Protein AF-A0AAE1L0I3-F1 (afdb_monomer)

Mean predicted aligned error: 16.96 Å

Nearest PDB structures (foldseek):
  2v9k-assembly1_A  TM=8.205E-01  e=3.268E-25  Homo sapiens
  2rfk-assembly1_A  TM=7.330E-01  e=1.902E-05  Pyrococcus furiosus
  2ey4-assembly1_A  TM=7.459E-01  e=2.672E-05  Pyrococcus furiosus
  8ouf-assembly1_G  TM=7.413E-01  e=3.546E-05  Homo sapiens
  7v9a-assembly1_C  TM=4.183E-01  e=3.546E-05  Homo sapiens

pLDDT: mean 70.89, std 19.67, range [23.41, 96.88]

Solvent-accessible surface area (backbone atoms only — not comparable to full-atom values): 18961 Å² total; per-residue (Å²): 99,47,68,36,85,52,52,75,47,27,56,46,83,51,66,58,97,84,43,70,79,52,99,60,13,53,46,50,55,59,43,46,76,62,43,61,22,72,73,75,82,85,74,87,86,82,94,48,67,71,56,55,54,15,54,50,55,40,72,55,29,46,50,77,46,79,46,77,50,52,43,62,85,66,58,34,62,34,29,30,39,76,84,25,46,40,62,52,72,47,67,36,75,44,77,37,82,81,69,46,76,64,56,55,46,48,65,49,50,76,47,37,76,43,28,47,66,35,51,74,40,55,63,44,70,29,40,34,38,53,51,77,97,47,43,95,79,43,76,88,48,75,45,77,39,44,34,50,39,37,44,49,45,77,73,51,78,89,44,60,49,74,50,72,45,62,45,91,87,60,64,63,83,37,34,34,66,10,65,88,81,33,25,43,71,19,48,26,73,70,51,72,50,90,65,80,85,87,74,91,89,94,70,50,46,70,66,89,78,56,49,63,63,35,34,68,69,23,41,37,30,33,43,28,39,33,36,22,90,86,34,65,56,70,71,37,37,49,60,42,49,72,42,55,63,42,73,26,40,34,38,53,51,80,97,44,44,95,79,42,79,87,45,75,43,78,37,44,36,49,40,39,42,55,46,81,74,55,62,38,34,29,40,37,39,37,35,25,42,39,85,64,60,64,78,40,35,35,61,10,64,89,80,35,22,44,70,23,49,27,73,72,45,71,43,64,52,46,71,81,42,46,33,38,46,43,61,65,42,93,44,60,30,53,60,56,132

Structure (mmCIF, N/CA/C/O backbone):
data_AF-A0AAE1L0I3-F1
#
_entry.id   AF-A0AAE1L0I3-F1
#
loop_
_atom_site.group_PDB
_atom_site.id
_atom_site.type_symbol
_atom_site.label_atom_id
_atom_site.label_alt_id
_atom_site.label_comp_id
_atom_site.label_asym_id
_atom_site.label_entity_id
_atom_site.label_seq_id
_atom_site.pdbx_PDB_ins_code
_atom_site.Cartn_x
_atom_site.Cartn_y
_atom_site.Cartn_z
_atom_site.occupancy
_atom_site.B_iso_or_equiv
_atom_site.auth_seq_id
_atom_site.auth_comp_id
_atom_site.auth_asym_id
_atom_site.auth_atom_id
_atom_site.pdbx_PDB_model_num
ATOM 1 N N . ARG A 1 1 ? 9.274 0.365 -5.895 1.00 54.31 1 ARG A N 1
ATOM 2 C CA . ARG A 1 1 ? 8.081 0.1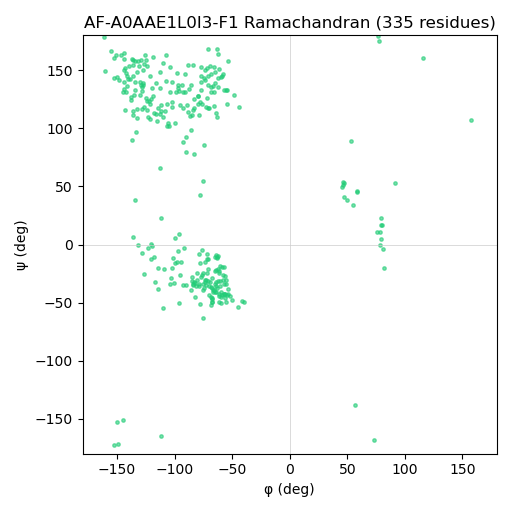17 -5.033 1.00 54.31 1 ARG A CA 1
ATOM 3 C C . ARG A 1 1 ? 6.853 -0.042 -5.930 1.00 54.31 1 ARG A C 1
ATOM 5 O O . ARG A 1 1 ? 6.949 0.349 -7.084 1.00 54.31 1 ARG A O 1
ATOM 12 N N . TYR A 1 2 ? 5.741 -0.603 -5.447 1.00 52.59 2 TYR A N 1
ATOM 13 C CA . TYR A 1 2 ? 4.460 -0.617 -6.163 1.00 52.59 2 TYR A CA 1
ATOM 14 C C . TYR A 1 2 ? 3.363 0.067 -5.339 1.00 52.59 2 TYR A C 1
ATOM 16 O O . TYR A 1 2 ? 3.319 -0.069 -4.116 1.00 52.59 2 TYR A O 1
ATOM 24 N N . ASN A 1 3 ? 2.448 0.755 -6.017 1.00 55.47 3 ASN A N 1
ATOM 25 C CA . ASN A 1 3 ? 1.169 1.179 -5.455 1.00 55.47 3 ASN A CA 1
ATOM 26 C C . ASN A 1 3 ? 0.056 0.275 -5.988 1.00 55.47 3 ASN A C 1
ATOM 28 O O . ASN A 1 3 ? 0.152 -0.280 -7.082 1.00 55.47 3 ASN A O 1
ATOM 32 N N . LYS A 1 4 ? -1.018 0.138 -5.213 1.00 64.75 4 LYS A N 1
ATOM 33 C CA . LYS A 1 4 ? -2.193 -0.650 -5.580 1.00 64.75 4 LYS A CA 1
ATOM 34 C C . LYS A 1 4 ? -3.444 0.174 -5.304 1.00 64.75 4 LYS A C 1
ATOM 36 O O . LYS A 1 4 ? -3.805 0.374 -4.148 1.00 64.75 4 LYS A O 1
ATOM 41 N N . TYR A 1 5 ? -4.105 0.625 -6.367 1.00 61.59 5 TYR A N 1
ATOM 42 C CA . TYR A 1 5 ? -5.313 1.455 -6.281 1.00 61.59 5 TYR A CA 1
ATOM 43 C C . TYR A 1 5 ? -6.621 0.653 -6.375 1.00 61.59 5 TYR A C 1
ATOM 45 O O . TYR A 1 5 ? -7.635 1.084 -5.828 1.00 61.59 5 TYR A O 1
ATOM 53 N N . SER A 1 6 ? -6.598 -0.515 -7.027 1.00 64.06 6 SER A N 1
ATOM 54 C CA . SER A 1 6 ? -7.748 -1.426 -7.121 1.00 64.06 6 SER A CA 1
ATOM 55 C C . SER A 1 6 ? -7.991 -2.174 -5.803 1.00 64.06 6 SER A C 1
ATOM 57 O O . SER A 1 6 ? -7.035 -2.585 -5.144 1.00 64.06 6 SER A O 1
ATOM 59 N N . ARG A 1 7 ? -9.268 -2.393 -5.455 1.00 75.00 7 ARG A N 1
ATOM 60 C CA . ARG A 1 7 ? -9.723 -3.275 -4.357 1.00 75.00 7 ARG A CA 1
ATOM 61 C C . ARG A 1 7 ? -10.117 -4.686 -4.832 1.00 75.00 7 ARG A C 1
ATOM 63 O O . ARG A 1 7 ? -10.670 -5.469 -4.073 1.00 75.00 7 ARG A O 1
ATOM 70 N N . GLU A 1 8 ? -9.834 -5.015 -6.087 1.00 74.19 8 GLU A N 1
ATOM 71 C CA . GLU A 1 8 ? -10.165 -6.313 -6.701 1.00 74.19 8 GLU A CA 1
ATOM 72 C C . GLU A 1 8 ? -8.901 -7.077 -7.134 1.00 74.19 8 GLU A C 1
ATOM 74 O O . GLU A 1 8 ? -8.946 -8.268 -7.433 1.00 74.19 8 GLU A O 1
ATOM 79 N N . LEU A 1 9 ? -7.7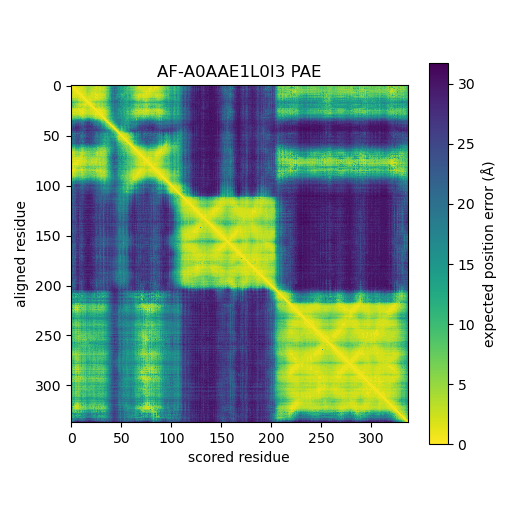43 -6.406 -7.118 1.00 64.75 9 LEU A N 1
ATOM 80 C CA . LEU A 1 9 ? -6.466 -6.937 -7.583 1.00 64.75 9 LEU A CA 1
ATOM 81 C C . LEU A 1 9 ? -5.708 -7.678 -6.457 1.00 64.75 9 LEU A C 1
ATOM 83 O O . LEU A 1 9 ? -5.263 -7.042 -5.495 1.00 64.75 9 LEU A O 1
ATOM 87 N N . PRO A 1 10 ? -5.491 -9.002 -6.540 1.00 69.25 10 PRO A N 1
ATOM 88 C CA . PRO A 1 10 ? -4.673 -9.725 -5.573 1.00 69.25 10 PRO A CA 1
ATOM 89 C C . PRO A 1 10 ? -3.185 -9.392 -5.759 1.00 69.25 10 PRO A C 1
ATOM 91 O O . PRO A 1 10 ? -2.733 -9.086 -6.859 1.00 69.25 10 PRO A O 1
ATOM 94 N N . GLN A 1 11 ? -2.390 -9.474 -4.688 1.00 66.31 11 GLN A N 1
ATOM 95 C CA . GLN A 1 11 ? -0.946 -9.207 -4.769 1.00 66.31 11 GLN A CA 1
ATOM 96 C C . GLN A 1 11 ? -0.198 -10.253 -5.620 1.00 66.31 11 GLN A C 1
ATOM 98 O O . GLN A 1 11 ? 0.697 -9.918 -6.384 1.00 66.31 11 GLN A O 1
ATOM 103 N N . THR A 1 12 ? -0.575 -11.523 -5.497 1.00 71.56 12 THR A N 1
ATOM 104 C CA . THR A 1 12 ? 0.006 -12.672 -6.216 1.00 71.56 12 THR A CA 1
ATOM 105 C C . THR A 1 12 ? -1.120 -13.433 -6.921 1.00 71.56 12 THR A C 1
ATOM 107 O O . THR A 1 12 ? -2.273 -13.245 -6.513 1.00 71.56 12 THR A O 1
ATOM 110 N N . PRO A 1 13 ? -0.838 -14.310 -7.905 1.00 75.19 13 PRO A N 1
ATOM 111 C CA . PRO A 1 13 ? -1.862 -15.117 -8.564 1.00 75.19 13 PRO A CA 1
ATOM 112 C C . PRO A 1 13 ? -2.781 -15.794 -7.543 1.00 75.19 13 PRO A C 1
ATOM 114 O O . PRO A 1 13 ? -2.306 -16.407 -6.579 1.00 75.19 13 PRO A O 1
ATOM 117 N N . TRP A 1 14 ? -4.096 -15.642 -7.713 1.00 70.19 14 TRP A N 1
ATOM 118 C CA . TRP A 1 14 ? -5.075 -16.158 -6.760 1.00 70.19 14 TRP A CA 1
ATOM 119 C C . TRP A 1 14 ? -5.845 -17.334 -7.349 1.00 70.19 14 TRP A C 1
ATOM 121 O O . TRP A 1 14 ? -6.691 -17.173 -8.228 1.00 70.19 14 TRP A O 1
ATOM 131 N N . PHE A 1 15 ? -5.558 -18.510 -6.797 1.00 73.12 15 PHE A N 1
ATOM 132 C CA . PHE A 1 15 ? -6.265 -19.753 -7.063 1.00 73.12 15 PHE A CA 1
ATOM 133 C C . PHE A 1 15 ? -7.021 -20.228 -5.815 1.00 73.12 15 PHE A C 1
ATOM 135 O O . PHE A 1 15 ? -6.572 -20.007 -4.683 1.00 73.12 15 PHE A O 1
ATOM 142 N N . VAL A 1 16 ? -8.152 -20.895 -6.032 1.00 73.69 16 VAL A N 1
ATOM 143 C CA . VAL A 1 16 ? -8.895 -21.688 -5.041 1.00 73.69 16 VAL A CA 1
ATOM 144 C C . VAL A 1 16 ? -9.323 -22.963 -5.760 1.00 73.69 16 VAL A C 1
ATOM 146 O O . VAL A 1 16 ? -9.925 -22.867 -6.823 1.00 73.69 16 VAL A O 1
ATOM 149 N N . GLU A 1 17 ? -8.960 -24.129 -5.220 1.00 77.12 17 GLU A N 1
ATOM 150 C CA . GLU A 1 17 ? -9.266 -25.449 -5.815 1.00 77.12 17 GLU A CA 1
ATOM 151 C C . GLU A 1 17 ? -8.779 -25.600 -7.274 1.00 77.12 17 GLU A C 1
ATOM 153 O O . GLU A 1 17 ? -9.396 -26.254 -8.104 1.00 77.12 17 GLU A O 1
ATOM 158 N N . GLY A 1 18 ? -7.646 -24.967 -7.603 1.00 73.50 18 GLY A N 1
ATOM 159 C CA . GLY A 1 18 ? -7.078 -24.942 -8.957 1.00 73.50 18 GLY A CA 1
ATOM 160 C C . GLY A 1 18 ? -7.706 -23.900 -9.889 1.00 73.50 18 GLY A C 1
ATOM 161 O O . GLY A 1 18 ? -7.056 -23.462 -10.836 1.00 73.50 18 GLY A O 1
ATOM 162 N N . GLU A 1 19 ? -8.909 -23.408 -9.590 1.00 69.38 19 GLU A N 1
ATOM 163 C CA . GLU A 1 19 ? -9.543 -22.337 -10.357 1.00 69.38 19 GLU A CA 1
ATOM 164 C C . GLU A 1 19 ? -8.960 -20.962 -10.022 1.00 69.38 19 GLU A C 1
ATOM 166 O O . GLU A 1 19 ? -8.842 -20.566 -8.857 1.00 69.38 19 GLU A O 1
ATOM 171 N N . ARG A 1 20 ? -8.650 -20.187 -11.064 1.00 68.56 20 ARG A N 1
ATOM 172 C CA . ARG A 1 20 ? -8.158 -18.812 -10.948 1.00 68.56 20 ARG A CA 1
ATOM 173 C C . ARG A 1 20 ? -9.327 -17.870 -10.651 1.00 68.56 20 ARG A C 1
ATOM 175 O O . ARG A 1 20 ? -10.284 -17.819 -11.415 1.00 68.56 20 ARG A O 1
ATOM 182 N N . LYS A 1 21 ? -9.258 -17.119 -9.548 1.00 76.50 21 LYS A N 1
ATOM 183 C CA . LYS A 1 21 ? -10.383 -16.292 -9.059 1.00 76.50 21 LYS A CA 1
ATOM 184 C C . LYS A 1 21 ? -10.320 -14.816 -9.467 1.00 76.50 21 LYS A C 1
ATOM 186 O O . LYS A 1 21 ? -11.268 -14.086 -9.207 1.00 76.50 21 LYS A O 1
ATOM 191 N N . GLN A 1 22 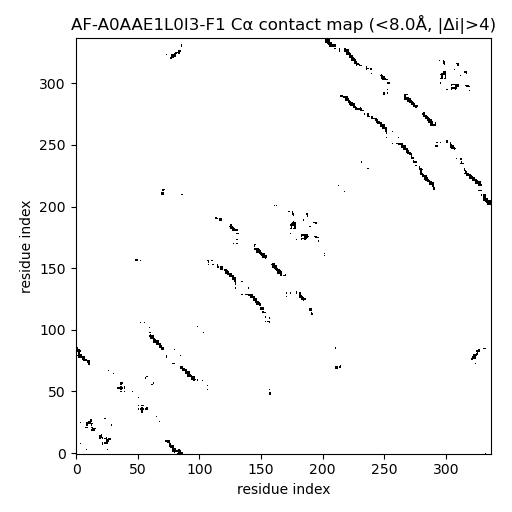? -9.234 -14.381 -10.108 1.00 73.06 22 GLN A N 1
ATOM 192 C CA . GLN A 1 22 ? -9.076 -13.035 -10.672 1.00 73.06 22 GLN A CA 1
ATOM 193 C C . GLN A 1 22 ? -8.296 -13.081 -11.992 1.00 73.06 22 GLN A C 1
ATOM 195 O O . GLN A 1 22 ? -7.475 -13.973 -12.208 1.00 73.06 22 GLN A O 1
ATOM 200 N N . SER A 1 23 ? -8.546 -12.123 -12.888 1.00 73.31 23 SER A N 1
ATOM 201 C CA . SER A 1 23 ? -7.958 -12.099 -14.241 1.00 73.31 23 SER A CA 1
ATOM 202 C C . SER A 1 23 ? -6.457 -11.778 -14.266 1.00 73.31 23 SER A C 1
ATOM 204 O O . SER A 1 23 ? -5.773 -12.109 -15.239 1.00 73.31 23 SER A O 1
ATOM 206 N N . THR A 1 24 ? -5.933 -11.159 -13.207 1.00 68.69 24 THR A N 1
ATOM 207 C CA . THR A 1 24 ? -4.518 -10.806 -13.031 1.00 68.69 24 THR A CA 1
ATOM 208 C C . THR A 1 24 ? -4.201 -10.532 -11.553 1.00 68.69 24 THR A C 1
ATOM 210 O O . THR A 1 24 ? -5.084 -10.589 -10.695 1.00 68.69 24 THR A O 1
ATOM 213 N N . SER A 1 25 ? -2.941 -10.232 -11.245 1.00 64.19 25 SER A N 1
ATOM 214 C CA . SER A 1 25 ? -2.425 -9.891 -9.915 1.00 64.19 25 SER A CA 1
ATOM 215 C C . SER A 1 25 ? -1.325 -8.831 -10.017 1.00 64.19 25 SER A C 1
ATOM 217 O O . SER A 1 25 ? -0.788 -8.603 -11.099 1.00 64.19 25 SER A O 1
ATOM 219 N N . VAL A 1 26 ? -0.951 -8.184 -8.907 1.00 56.00 26 VAL A N 1
ATOM 220 C CA . VAL A 1 26 ? 0.178 -7.228 -8.886 1.00 56.00 26 VAL A CA 1
ATOM 221 C C . VAL A 1 26 ? 1.458 -7.902 -9.391 1.00 56.00 26 VAL A C 1
ATOM 223 O O . VAL A 1 26 ? 2.127 -7.355 -10.265 1.00 56.00 26 VAL A O 1
ATOM 226 N N . GLN A 1 27 ? 1.754 -9.114 -8.910 1.00 66.31 27 GLN A N 1
ATOM 227 C CA . GLN A 1 27 ? 2.849 -9.941 -9.412 1.00 66.31 27 GLN A CA 1
ATOM 228 C C . GLN A 1 27 ? 2.733 -10.168 -10.920 1.00 66.31 27 GLN A C 1
ATOM 230 O O . GLN A 1 27 ? 3.709 -9.946 -11.614 1.00 66.31 27 GLN A O 1
ATOM 235 N N . GLU A 1 28 ? 1.580 -10.584 -11.451 1.00 57.75 28 GLU A N 1
ATOM 236 C CA . GLU A 1 28 ? 1.445 -10.864 -12.890 1.00 57.75 28 GLU A CA 1
ATOM 237 C C . GLU A 1 28 ? 1.517 -9.609 -13.758 1.00 57.75 28 GLU A C 1
ATOM 239 O O . GLU A 1 28 ? 2.050 -9.691 -14.856 1.00 57.75 28 GLU A O 1
ATOM 244 N N . LEU A 1 29 ? 1.051 -8.449 -13.289 1.00 60.78 29 LEU A N 1
ATOM 245 C CA . LEU A 1 29 ? 1.212 -7.182 -14.010 1.00 60.78 29 LEU A CA 1
ATOM 246 C C . LEU A 1 29 ? 2.689 -6.763 -14.062 1.00 60.78 29 LEU A C 1
ATOM 248 O O . LEU A 1 29 ? 3.201 -6.460 -15.139 1.00 60.78 29 LEU A O 1
ATOM 252 N N . LEU A 1 30 ? 3.396 -6.824 -12.929 1.00 54.91 30 LEU A N 1
ATOM 253 C CA . LEU A 1 30 ? 4.836 -6.547 -12.857 1.00 54.91 30 LEU A CA 1
ATOM 254 C C . LEU A 1 30 ? 5.654 -7.580 -13.650 1.00 54.91 30 LEU A C 1
ATOM 256 O O . LEU A 1 30 ? 6.576 -7.223 -14.377 1.00 54.91 30 LEU A O 1
ATOM 260 N N . SER A 1 31 ? 5.292 -8.859 -13.567 1.00 53.06 31 SER A N 1
ATOM 261 C CA . SER A 1 31 ? 5.921 -9.931 -14.333 1.00 53.06 31 SER A CA 1
ATOM 262 C C . SER A 1 31 ? 5.574 -9.861 -15.816 1.00 53.06 31 SER A C 1
ATOM 264 O O . SER A 1 31 ? 6.423 -10.221 -16.607 1.00 53.06 31 SER A O 1
ATOM 266 N N . ALA A 1 32 ? 4.402 -9.385 -16.246 1.00 54.38 32 ALA A N 1
ATOM 267 C CA . ALA A 1 32 ? 4.061 -9.251 -17.669 1.00 54.38 32 ALA A CA 1
ATOM 268 C C . ALA A 1 32 ? 4.865 -8.138 -18.356 1.00 54.38 32 ALA A C 1
ATOM 270 O O . ALA A 1 32 ? 5.289 -8.316 -19.500 1.00 54.38 32 ALA A O 1
ATOM 271 N N . ILE A 1 33 ? 5.150 -7.044 -17.638 1.00 51.09 33 ILE A N 1
ATOM 272 C CA . ILE A 1 33 ? 6.119 -6.015 -18.059 1.00 51.09 33 ILE A CA 1
ATOM 273 C C . ILE A 1 33 ? 7.511 -6.640 -18.283 1.00 51.09 33 ILE A C 1
ATOM 275 O O . ILE A 1 33 ? 8.239 -6.207 -19.169 1.00 51.09 33 ILE A O 1
ATOM 279 N N . LEU A 1 34 ? 7.852 -7.701 -17.539 1.00 47.50 34 LEU A N 1
ATOM 280 C CA . LEU A 1 34 ? 9.147 -8.392 -17.596 1.00 47.50 34 LEU A CA 1
ATOM 281 C C . LEU A 1 34 ? 9.161 -9.715 -18.393 1.00 47.50 34 LEU A C 1
ATOM 283 O O . LEU A 1 34 ? 10.247 -10.213 -18.670 1.00 47.50 34 LEU A O 1
ATOM 287 N N . ASN A 1 35 ? 8.004 -10.273 -18.773 1.00 40.91 35 ASN A N 1
ATOM 288 C CA . ASN A 1 35 ? 7.849 -11.585 -19.429 1.00 40.91 35 ASN A CA 1
ATOM 289 C C . ASN A 1 35 ? 7.324 -11.496 -20.865 1.00 40.91 35 ASN A C 1
ATOM 291 O O . ASN A 1 35 ? 7.551 -12.432 -21.633 1.00 40.91 35 ASN A O 1
ATOM 295 N N . ASN A 1 36 ? 6.680 -10.395 -21.274 1.00 42.78 36 ASN A N 1
ATOM 296 C CA . ASN A 1 36 ? 6.475 -10.131 -22.708 1.00 42.78 36 ASN A CA 1
ATOM 297 C C . ASN A 1 36 ? 7.829 -9.985 -23.438 1.00 42.78 36 ASN A C 1
ATOM 299 O O . ASN A 1 36 ? 7.953 -10.383 -24.593 1.00 42.78 36 ASN A O 1
ATOM 303 N N . THR A 1 37 ? 8.864 -9.609 -22.684 1.00 38.25 37 THR A N 1
ATOM 304 C CA . THR A 1 37 ? 10.294 -9.840 -22.920 1.00 38.25 37 THR A CA 1
ATOM 305 C C . THR A 1 37 ? 10.633 -11.223 -23.480 1.00 38.25 37 THR A C 1
ATOM 307 O O . THR A 1 37 ? 11.354 -11.321 -24.466 1.00 38.25 37 THR A O 1
ATOM 310 N N . ILE A 1 38 ? 10.122 -12.302 -22.876 1.00 37.41 38 ILE A N 1
ATOM 311 C CA . ILE A 1 38 ? 10.656 -13.664 -23.043 1.00 37.41 38 ILE A CA 1
ATOM 312 C C . ILE A 1 38 ? 10.103 -14.380 -24.290 1.00 37.41 38 ILE A C 1
ATOM 314 O O . ILE A 1 38 ? 10.797 -15.218 -24.863 1.00 37.41 38 ILE A O 1
ATOM 318 N N . LYS A 1 39 ? 8.885 -14.054 -24.752 1.00 35.88 39 LYS A N 1
ATOM 319 C CA . LYS A 1 39 ? 8.195 -14.796 -25.838 1.00 35.88 39 LYS A CA 1
ATOM 320 C C . LYS A 1 39 ? 8.262 -14.163 -27.237 1.00 35.88 39 LYS A C 1
ATOM 322 O O . LYS A 1 39 ? 7.651 -14.685 -28.170 1.00 35.88 39 LYS A O 1
ATOM 327 N N . ALA A 1 40 ? 9.008 -13.077 -27.422 1.00 39.19 40 ALA A N 1
ATOM 328 C CA . ALA A 1 40 ? 9.154 -12.418 -28.720 1.00 39.19 40 ALA A CA 1
ATOM 329 C C . ALA A 1 40 ? 10.235 -13.082 -29.606 1.00 39.19 40 ALA A C 1
ATOM 331 O O . ALA A 1 40 ? 11.337 -12.555 -29.740 1.00 39.19 40 ALA A O 1
ATOM 332 N N . GLN A 1 41 ? 9.923 -14.227 -30.232 1.00 38.50 41 GLN A N 1
ATOM 333 C CA . GLN A 1 41 ? 10.753 -14.799 -31.316 1.00 38.50 41 GLN A CA 1
ATOM 334 C C . GLN A 1 41 ? 10.046 -14.979 -32.673 1.00 38.50 41 GLN A C 1
ATOM 336 O O . GLN A 1 41 ? 10.736 -15.169 -33.668 1.00 38.50 41 GLN A O 1
ATOM 341 N N . GLU A 1 42 ? 8.713 -14.861 -32.764 1.00 38.75 42 GLU A N 1
ATOM 342 C CA . GLU A 1 42 ? 7.970 -15.199 -34.000 1.00 38.75 42 GLU A CA 1
ATOM 343 C C . GLU A 1 42 ? 6.909 -14.168 -34.435 1.00 38.75 42 GLU A C 1
ATOM 345 O O . GLU A 1 42 ? 5.842 -14.525 -34.936 1.00 38.75 42 GLU A O 1
ATOM 350 N N . ARG A 1 43 ? 7.172 -12.861 -34.285 1.00 35.81 43 ARG A N 1
ATOM 351 C CA . ARG A 1 43 ? 6.336 -11.823 -34.923 1.00 35.81 43 ARG A CA 1
ATOM 352 C C . ARG A 1 43 ? 7.176 -10.825 -35.711 1.00 35.81 43 ARG A C 1
ATOM 354 O O . ARG A 1 43 ? 8.007 -10.111 -35.161 1.00 35.81 43 ARG A O 1
ATOM 361 N N . LYS A 1 44 ? 6.952 -10.798 -37.030 1.00 37.66 44 LYS A N 1
ATOM 362 C CA . LYS A 1 44 ? 7.516 -9.791 -37.935 1.00 37.66 44 LYS A CA 1
ATOM 363 C C . LYS A 1 44 ? 6.816 -8.450 -37.710 1.00 37.66 44 LYS A C 1
ATOM 365 O O . LYS A 1 44 ? 5.608 -8.373 -37.879 1.00 37.66 44 LYS A O 1
ATOM 370 N N . GLN A 1 45 ? 7.627 -7.426 -37.449 1.00 43.00 45 GLN A N 1
ATOM 371 C CA . GLN A 1 45 ? 7.317 -5.999 -37.585 1.00 43.00 45 GLN A CA 1
ATOM 372 C C . GLN A 1 45 ? 6.053 -5.491 -36.868 1.00 43.00 45 GLN A C 1
ATOM 374 O O . GLN A 1 45 ? 5.004 -5.287 -37.473 1.00 43.00 45 GLN A O 1
ATOM 379 N N . SER A 1 46 ? 6.241 -5.095 -35.612 1.00 31.38 46 SER A N 1
ATOM 380 C CA . SER A 1 46 ? 5.597 -3.908 -35.042 1.00 31.38 46 SER A CA 1
ATOM 381 C C . SER A 1 46 ? 6.650 -3.041 -34.344 1.00 31.38 46 SER A C 1
ATOM 383 O O . SER A 1 46 ? 7.731 -3.511 -33.986 1.00 31.38 46 SER A O 1
ATOM 385 N N . THR A 1 47 ? 6.388 -1.736 -34.265 1.00 36.72 47 THR A N 1
ATOM 386 C CA . THR A 1 47 ? 7.335 -0.721 -33.777 1.00 36.72 47 THR A CA 1
ATOM 387 C C . THR A 1 47 ? 6.835 -0.125 -32.467 1.00 36.72 47 THR A C 1
ATOM 389 O O . THR A 1 47 ? 6.457 1.046 -32.410 1.00 36.72 47 THR A O 1
ATOM 392 N N . SER A 1 48 ? 6.791 -0.946 -31.418 1.00 33.28 48 SER A N 1
ATOM 393 C CA . SER A 1 48 ? 6.474 -0.499 -30.062 1.00 33.28 48 SER A CA 1
ATOM 394 C C . SER A 1 48 ? 7.734 -0.386 -29.204 1.00 33.28 48 SER A C 1
ATOM 396 O O . SER A 1 48 ? 8.602 -1.261 -29.225 1.00 33.28 48 SER A O 1
ATOM 398 N N . VAL A 1 49 ? 7.802 0.659 -28.375 1.00 30.72 49 VAL A N 1
ATOM 399 C CA . VAL A 1 49 ? 8.850 0.831 -27.352 1.00 30.72 49 VAL A CA 1
ATOM 400 C C . VAL A 1 49 ? 8.902 -0.391 -26.416 1.00 30.72 49 VAL A C 1
ATOM 402 O O . VAL A 1 49 ? 9.983 -0.854 -26.054 1.00 30.72 49 VAL A O 1
ATOM 405 N N . GLN A 1 50 ? 7.741 -1.005 -26.155 1.00 33.94 50 GLN A N 1
ATOM 406 C CA . GLN A 1 50 ? 7.572 -2.255 -25.404 1.00 33.94 50 GLN A CA 1
ATOM 407 C C . GLN A 1 50 ? 8.292 -3.464 -26.021 1.00 33.94 50 GLN A C 1
ATOM 409 O O . GLN A 1 50 ? 8.738 -4.358 -25.298 1.00 33.94 50 GLN A O 1
ATOM 414 N N . GLU A 1 51 ? 8.433 -3.509 -27.346 1.00 34.66 51 GLU A N 1
ATOM 415 C CA . GLU A 1 51 ? 9.066 -4.624 -28.062 1.00 34.66 51 GLU A CA 1
ATOM 416 C C . GLU A 1 51 ? 10.596 -4.462 -28.122 1.00 34.66 51 GLU A C 1
ATOM 418 O O . GLU A 1 51 ? 11.324 -5.449 -28.018 1.00 34.66 51 GLU A O 1
ATOM 423 N N . LEU A 1 52 ? 11.097 -3.223 -28.169 1.00 34.97 52 LEU A N 1
ATOM 424 C CA . LEU A 1 52 ? 12.530 -2.904 -28.058 1.00 34.97 52 LEU A CA 1
ATOM 425 C C . LEU A 1 52 ? 13.073 -3.183 -26.645 1.00 34.97 52 LEU A C 1
ATOM 427 O O . LEU A 1 52 ? 14.090 -3.857 -26.492 1.00 34.97 52 LEU A O 1
ATOM 431 N N . LEU A 1 53 ? 12.333 -2.763 -25.616 1.00 34.97 53 LEU A N 1
ATOM 432 C CA . LEU A 1 53 ? 12.488 -3.189 -24.216 1.00 34.97 53 LEU A CA 1
ATOM 433 C C . LEU A 1 53 ? 12.670 -4.696 -24.069 1.00 34.97 53 LEU A C 1
ATOM 435 O O . LEU A 1 53 ? 13.625 -5.188 -23.460 1.00 34.97 53 LEU A O 1
ATOM 439 N N . SER A 1 54 ? 11.706 -5.405 -24.656 1.00 36.81 54 SER A N 1
ATOM 440 C CA . SER A 1 54 ? 11.604 -6.850 -24.618 1.00 36.81 54 SER A CA 1
ATOM 441 C C . SER A 1 54 ? 12.830 -7.482 -25.275 1.00 36.81 54 SER A C 1
ATOM 443 O O . SER A 1 54 ? 13.428 -8.394 -24.712 1.00 36.81 54 SER A O 1
ATOM 445 N N . ALA A 1 55 ? 13.288 -6.941 -26.406 1.00 37.72 55 ALA A N 1
ATOM 446 C CA . ALA A 1 55 ? 14.486 -7.417 -27.088 1.00 37.72 55 ALA A CA 1
ATOM 447 C C . ALA A 1 55 ? 15.784 -7.237 -26.272 1.00 37.72 55 ALA A C 1
ATOM 449 O O . ALA A 1 55 ? 16.658 -8.106 -26.340 1.00 37.72 55 ALA A O 1
ATOM 450 N N . ILE A 1 56 ? 15.937 -6.156 -25.493 1.00 39.78 56 ILE A N 1
ATOM 451 C CA . ILE A 1 56 ? 17.187 -5.888 -24.755 1.00 39.78 56 ILE A CA 1
ATOM 452 C C . ILE A 1 56 ? 17.283 -6.754 -23.492 1.00 39.78 56 ILE A C 1
ATOM 454 O O . ILE A 1 56 ? 18.280 -7.460 -23.314 1.00 39.78 56 ILE A O 1
ATOM 458 N N . LEU A 1 57 ? 16.256 -6.784 -22.634 1.00 43.94 57 LEU A N 1
ATOM 459 C CA . LEU A 1 57 ? 16.289 -7.613 -21.416 1.00 43.94 57 LEU A CA 1
ATOM 460 C C . LEU A 1 57 ? 16.389 -9.115 -21.743 1.00 43.94 57 LEU A C 1
ATOM 462 O O . LEU A 1 57 ? 17.144 -9.840 -21.086 1.00 43.94 57 LEU A O 1
ATOM 466 N N . ASN A 1 58 ? 15.714 -9.574 -22.806 1.00 45.38 58 ASN A N 1
ATOM 467 C CA . ASN A 1 58 ? 15.771 -10.977 -23.224 1.00 45.38 58 ASN A CA 1
ATOM 468 C C . ASN A 1 58 ? 17.156 -11.361 -23.771 1.00 45.38 58 ASN A C 1
ATOM 470 O O . ASN A 1 58 ? 17.650 -12.451 -23.491 1.00 45.38 58 ASN A O 1
ATOM 474 N N . ASN A 1 59 ? 17.838 -10.460 -24.490 1.00 44.47 59 ASN A N 1
ATOM 475 C CA . ASN A 1 59 ? 19.203 -10.716 -24.954 1.00 44.47 59 ASN A CA 1
ATOM 476 C C . ASN A 1 59 ? 20.254 -10.654 -23.835 1.00 44.47 59 ASN A C 1
ATOM 478 O O . ASN A 1 59 ? 21.246 -11.386 -23.922 1.00 44.47 59 ASN A O 1
ATOM 482 N N . THR A 1 60 ? 20.044 -9.834 -22.799 1.00 49.53 60 THR A N 1
ATOM 483 C CA . THR A 1 60 ? 21.115 -9.449 -21.857 1.00 49.53 60 THR A CA 1
ATOM 484 C C . THR A 1 60 ? 21.090 -10.181 -20.511 1.00 49.53 60 THR A C 1
ATOM 486 O O . THR A 1 60 ? 22.133 -10.245 -19.878 1.00 49.53 60 THR A O 1
ATOM 489 N N . VAL A 1 61 ? 19.969 -10.782 -20.080 1.00 54.19 61 VAL A N 1
ATOM 490 C CA . VAL A 1 61 ? 19.923 -11.601 -18.837 1.00 54.19 61 VAL A CA 1
ATOM 491 C C . VAL A 1 61 ? 19.646 -13.084 -19.117 1.00 54.19 61 VAL A C 1
ATOM 493 O O . VAL A 1 61 ? 20.246 -13.959 -18.489 1.00 54.19 61 VAL A O 1
ATOM 496 N N . LYS A 1 62 ? 18.771 -13.389 -20.092 1.00 57.41 62 LYS A N 1
ATOM 497 C CA . LYS A 1 62 ? 18.372 -14.761 -20.477 1.00 57.41 62 LYS A CA 1
ATOM 498 C C . LYS A 1 62 ? 18.042 -15.653 -19.260 1.00 57.41 62 LYS A C 1
ATOM 500 O O . LYS A 1 62 ? 18.636 -16.719 -19.091 1.00 57.41 62 LYS A O 1
ATOM 505 N N . ALA A 1 63 ? 17.145 -15.186 -18.393 1.00 56.00 63 ALA A N 1
ATOM 506 C CA . ALA A 1 63 ? 16.652 -15.950 -17.246 1.00 56.00 63 ALA A CA 1
ATOM 507 C C . ALA A 1 63 ? 15.623 -17.010 -17.663 1.00 56.00 63 ALA A C 1
ATOM 509 O O . ALA A 1 63 ? 14.922 -16.853 -18.660 1.00 56.00 63 ALA A O 1
ATOM 510 N N . GLN A 1 64 ? 15.538 -18.085 -16.882 1.00 55.47 64 GLN A N 1
ATOM 511 C CA . GLN A 1 64 ? 14.592 -19.180 -17.088 1.00 55.47 64 GLN A CA 1
ATOM 512 C C . GLN A 1 64 ? 13.215 -18.890 -16.473 1.00 55.47 64 GLN A C 1
ATOM 514 O O . GLN A 1 64 ? 12.207 -19.337 -17.015 1.00 55.47 64 GLN A O 1
ATOM 519 N N . ASP A 1 65 ? 13.175 -18.175 -15.346 1.00 52.91 65 ASP A N 1
ATOM 520 C CA . ASP A 1 65 ? 11.949 -17.843 -14.610 1.00 52.91 65 ASP A CA 1
ATOM 521 C C . ASP A 1 65 ? 12.142 -16.558 -13.772 1.00 52.91 65 ASP A C 1
ATOM 523 O O . ASP A 1 65 ? 13.274 -16.101 -13.576 1.00 52.91 65 ASP A O 1
ATOM 527 N N . LEU A 1 66 ? 11.048 -15.975 -13.271 1.00 56.84 66 LEU A N 1
ATOM 528 C CA . LEU A 1 66 ? 11.028 -14.773 -12.431 1.00 56.84 66 LEU A CA 1
ATOM 529 C C . LEU A 1 66 ? 10.297 -15.030 -11.110 1.00 56.84 66 LEU A C 1
ATOM 531 O O . LEU A 1 66 ? 9.113 -15.367 -11.085 1.00 56.84 66 LEU A O 1
ATOM 535 N N . LYS A 1 67 ? 10.962 -14.744 -9.991 1.00 56.75 67 LYS A N 1
ATOM 536 C CA . LYS A 1 67 ? 10.400 -14.907 -8.648 1.00 56.75 67 LYS A CA 1
ATOM 537 C C . LYS A 1 67 ? 10.206 -13.558 -7.961 1.00 56.75 67 LYS A C 1
ATOM 539 O O . LYS A 1 67 ? 11.155 -12.865 -7.609 1.00 56.75 67 LYS A O 1
ATOM 544 N N . PHE A 1 68 ? 8.947 -13.186 -7.754 1.00 61.75 68 PHE A N 1
ATOM 545 C CA . PHE A 1 68 ? 8.561 -11.966 -7.045 1.00 61.75 68 PHE A CA 1
ATOM 546 C C . PHE A 1 68 ? 8.706 -12.121 -5.522 1.00 61.75 68 PHE A C 1
ATOM 548 O O . PHE A 1 68 ? 8.433 -13.183 -4.959 1.00 61.75 68 PHE A O 1
ATOM 555 N N . SER A 1 69 ? 9.099 -11.055 -4.826 1.00 60.28 69 SER A N 1
ATOM 556 C CA . SER A 1 69 ? 9.035 -10.955 -3.359 1.00 60.28 69 SER A CA 1
ATOM 557 C C . SER A 1 69 ? 8.828 -9.503 -2.924 1.00 60.28 69 SER A C 1
ATOM 559 O O . SER A 1 69 ? 9.369 -8.587 -3.534 1.00 60.28 69 SER A O 1
ATOM 561 N N . SER A 1 70 ? 8.069 -9.269 -1.855 1.00 65.56 70 SER A N 1
ATOM 562 C CA . SER A 1 70 ? 7.722 -7.928 -1.357 1.00 65.56 70 SER A CA 1
ATOM 563 C C . SER A 1 70 ? 7.820 -7.840 0.159 1.00 65.56 70 SER A C 1
ATOM 565 O O . SER A 1 70 ? 7.740 -8.867 0.818 1.00 65.56 70 SER A O 1
ATOM 567 N N . SER A 1 71 ? 7.942 -6.625 0.711 1.00 69.50 71 SER A N 1
ATOM 568 C CA . SER A 1 71 ? 7.945 -6.411 2.169 1.00 69.50 71 SER A CA 1
ATOM 569 C C . SER A 1 71 ? 6.527 -6.570 2.708 1.00 69.50 71 SER A C 1
ATOM 571 O O . SER A 1 71 ? 5.756 -5.607 2.802 1.00 69.50 71 SER A O 1
ATOM 573 N N . GLY A 1 72 ? 6.143 -7.805 3.000 1.00 72.31 72 GLY A N 1
ATOM 574 C CA . GLY A 1 72 ? 4.799 -8.184 3.405 1.00 72.31 72 GLY A CA 1
ATOM 575 C C . GLY A 1 72 ? 3.772 -8.170 2.276 1.00 72.31 72 GLY A C 1
ATOM 576 O O . GLY A 1 72 ? 4.083 -8.091 1.083 1.00 72.31 72 GLY A O 1
ATOM 577 N N . ARG A 1 73 ? 2.507 -8.265 2.692 1.00 75.25 73 ARG A N 1
ATOM 578 C CA . ARG A 1 73 ? 1.337 -8.471 1.836 1.00 75.25 73 ARG A CA 1
ATOM 579 C C . ARG A 1 73 ? 0.133 -7.674 2.316 1.00 75.25 73 ARG A C 1
ATOM 581 O O . ARG A 1 73 ? -0.060 -7.511 3.517 1.00 75.25 73 ARG A O 1
ATOM 588 N N . GLU A 1 74 ? -0.693 -7.244 1.371 1.00 74.31 74 GLU A N 1
ATOM 589 C CA . GLU A 1 74 ? -2.061 -6.778 1.604 1.00 74.31 74 GLU A CA 1
ATOM 590 C C . GLU A 1 74 ? -3.103 -7.766 1.051 1.00 74.31 74 GLU A C 1
ATOM 592 O O . GLU A 1 74 ? -2.820 -8.561 0.149 1.00 74.31 74 GLU A O 1
ATOM 597 N N . ASP A 1 75 ? -4.315 -7.718 1.606 1.00 78.25 75 ASP A N 1
ATOM 598 C CA . ASP A 1 75 ? -5.466 -8.461 1.085 1.00 78.25 75 ASP A CA 1
ATOM 599 C C . ASP A 1 75 ? -5.959 -7.869 -0.255 1.00 78.25 75 ASP A C 1
ATOM 601 O O . ASP A 1 75 ? -5.568 -6.772 -0.662 1.00 78.25 75 ASP A O 1
ATOM 605 N N . VAL A 1 76 ? -6.835 -8.593 -0.959 1.00 72.94 76 VAL A N 1
ATOM 606 C CA . VAL A 1 76 ? -7.370 -8.211 -2.283 1.00 72.94 76 VAL A CA 1
ATOM 607 C C . VAL A 1 76 ? -8.123 -6.874 -2.242 1.00 72.94 76 VAL A C 1
ATOM 609 O O . VAL A 1 76 ? -7.891 -6.019 -3.092 1.00 72.94 76 VAL A O 1
ATOM 612 N N . ASP A 1 77 ? -8.907 -6.653 -1.192 1.00 73.62 77 ASP A N 1
ATOM 613 C CA . ASP A 1 77 ? -9.735 -5.471 -0.917 1.00 73.62 77 ASP A CA 1
ATOM 614 C C . ASP A 1 77 ? -8.964 -4.252 -0.375 1.00 73.62 77 ASP A C 1
ATOM 616 O O . ASP A 1 77 ? -9.519 -3.155 -0.268 1.00 73.62 77 ASP A O 1
ATOM 620 N N . VAL A 1 78 ? -7.678 -4.410 -0.052 1.00 68.31 78 VAL A N 1
ATOM 621 C CA . VAL A 1 78 ? -6.841 -3.373 0.574 1.00 68.31 78 VAL A CA 1
ATOM 622 C C . VAL A 1 78 ? -5.986 -2.651 -0.468 1.00 68.31 78 VAL A C 1
ATOM 624 O O . VAL A 1 78 ? -5.293 -3.293 -1.261 1.00 68.31 78 VAL A O 1
ATOM 627 N N . ARG A 1 79 ? -5.994 -1.311 -0.445 1.00 68.81 79 ARG A N 1
ATOM 628 C CA . ARG A 1 79 ? -5.117 -0.478 -1.290 1.00 68.81 79 ARG A CA 1
ATOM 629 C C . ARG A 1 79 ? -3.742 -0.290 -0.648 1.00 68.81 79 ARG A C 1
ATOM 631 O O . ARG A 1 79 ? -3.608 -0.320 0.574 1.00 68.81 79 ARG A O 1
ATOM 638 N N . CYS A 1 80 ? -2.733 -0.035 -1.477 1.00 60.22 80 CYS A N 1
ATOM 639 C CA . CYS A 1 80 ? -1.396 0.365 -1.041 1.00 60.22 80 CYS A CA 1
ATOM 640 C C . CYS A 1 80 ? -1.046 1.725 -1.660 1.00 60.22 80 CYS A C 1
ATOM 642 O O . CYS A 1 80 ? -0.850 1.838 -2.874 1.00 60.22 80 CYS A O 1
ATOM 644 N N . LEU A 1 81 ? -1.039 2.759 -0.820 1.00 66.50 81 LEU A N 1
ATOM 645 C CA . LEU A 1 81 ? -0.963 4.171 -1.198 1.00 66.50 81 LEU A CA 1
ATOM 646 C C . LEU A 1 81 ? 0.387 4.778 -0.765 1.00 66.50 81 LEU A C 1
ATOM 648 O O . LEU A 1 81 ? 1.346 4.044 -0.519 1.00 66.50 81 LEU A O 1
ATOM 652 N N . GLY A 1 82 ? 0.483 6.111 -0.751 1.00 69.00 82 GLY A N 1
ATOM 653 C CA . GLY A 1 82 ? 1.708 6.834 -0.397 1.00 69.00 82 GLY A CA 1
ATOM 654 C C . GLY A 1 82 ? 2.894 6.434 -1.279 1.00 69.00 82 GLY A C 1
ATOM 655 O O . GLY A 1 82 ? 2.733 6.189 -2.475 1.00 69.00 82 GLY A O 1
ATOM 656 N N . VAL A 1 83 ? 4.064 6.280 -0.659 1.00 54.34 83 VAL A N 1
ATOM 657 C CA . VAL A 1 83 ? 5.307 5.787 -1.290 1.00 54.34 83 VAL A CA 1
ATOM 658 C C . VAL A 1 83 ? 5.208 4.348 -1.840 1.00 54.34 83 VAL A C 1
ATOM 660 O O . VAL A 1 83 ? 6.117 3.879 -2.524 1.00 54.34 83 VAL A O 1
ATOM 663 N N . GLY A 1 84 ? 4.128 3.616 -1.540 1.00 56.47 84 GLY A N 1
ATOM 664 C CA . GLY A 1 84 ? 3.895 2.244 -1.995 1.00 56.47 84 GLY A CA 1
ATOM 665 C C . GLY A 1 84 ? 4.685 1.179 -1.225 1.00 56.47 84 GLY A C 1
ATOM 666 O O . GLY A 1 84 ? 5.535 1.478 -0.379 1.00 56.47 84 GLY A O 1
ATOM 667 N N . ARG A 1 85 ? 4.429 -0.101 -1.525 1.00 64.06 85 ARG A N 1
ATOM 668 C CA . ARG A 1 85 ? 5.137 -1.240 -0.920 1.00 64.06 85 ARG A CA 1
ATOM 669 C C . ARG A 1 85 ? 6.410 -1.564 -1.710 1.00 64.06 85 ARG A C 1
ATOM 671 O O . ARG A 1 85 ? 6.375 -1.647 -2.940 1.00 64.06 85 ARG A O 1
ATOM 678 N N . PRO A 1 86 ? 7.555 -1.781 -1.051 1.00 64.81 86 PRO A N 1
ATOM 679 C CA . PRO A 1 86 ? 8.749 -2.247 -1.738 1.00 64.81 86 PRO A CA 1
ATOM 680 C C . PRO A 1 86 ? 8.680 -3.726 -2.146 1.00 64.81 86 PRO A C 1
ATOM 682 O O . PRO A 1 86 ? 8.017 -4.539 -1.498 1.00 64.81 86 PRO A O 1
ATOM 685 N N . PHE A 1 87 ? 9.362 -4.052 -3.248 1.00 59.41 87 PHE A N 1
ATOM 686 C CA . PHE A 1 87 ? 9.428 -5.384 -3.850 1.00 59.41 87 PHE A CA 1
ATOM 687 C C . PHE A 1 87 ? 10.735 -5.580 -4.633 1.00 59.41 87 PHE A C 1
ATOM 689 O O . PHE A 1 87 ? 11.387 -4.601 -4.992 1.00 59.41 87 PHE A O 1
ATOM 696 N N . VAL A 1 88 ? 11.088 -6.841 -4.879 1.00 57.12 88 VAL A N 1
ATOM 697 C CA . VAL A 1 88 ? 12.181 -7.317 -5.739 1.00 57.12 88 VAL A CA 1
ATOM 698 C C . VAL A 1 88 ? 11.659 -8.408 -6.659 1.00 57.12 88 VAL A C 1
ATOM 700 O O . VAL A 1 88 ? 10.662 -9.074 -6.362 1.00 57.12 88 VAL A O 1
ATOM 703 N N . ILE A 1 89 ? 12.366 -8.605 -7.767 1.00 56.50 89 ILE A N 1
ATOM 704 C CA . ILE A 1 89 ? 12.166 -9.731 -8.668 1.00 56.50 89 ILE A CA 1
ATOM 705 C C . ILE A 1 89 ? 13.523 -10.409 -8.850 1.00 56.50 89 ILE A C 1
ATOM 707 O O . ILE A 1 89 ? 14.496 -9.794 -9.276 1.00 56.50 89 ILE A O 1
ATOM 711 N N . GLU A 1 90 ? 13.583 -11.669 -8.437 1.00 59.25 90 GLU A N 1
ATOM 712 C CA . GLU A 1 90 ? 14.737 -12.553 -8.531 1.00 59.25 90 GLU A CA 1
ATOM 713 C C . GLU A 1 90 ? 14.676 -13.278 -9.881 1.00 59.25 90 GLU A C 1
ATOM 715 O O . GLU A 1 90 ? 13.707 -13.982 -10.176 1.00 59.25 90 GLU A O 1
ATOM 720 N N . PHE A 1 91 ? 15.699 -13.088 -10.713 1.00 61.50 91 PHE A N 1
ATOM 721 C CA . PHE A 1 91 ? 15.851 -13.799 -11.980 1.00 61.50 91 PHE A CA 1
ATOM 722 C C . PHE A 1 91 ? 16.423 -15.194 -11.701 1.00 61.50 91 PHE A C 1
ATOM 724 O O . PHE A 1 91 ? 17.512 -15.318 -11.143 1.00 61.50 91 PHE A O 1
ATOM 731 N N . ILE A 1 92 ? 15.698 -16.244 -12.085 1.00 60.75 92 ILE A N 1
ATOM 732 C CA . ILE A 1 92 ? 16.093 -17.637 -11.855 1.00 60.75 92 ILE A CA 1
ATOM 733 C C . ILE A 1 92 ? 16.898 -18.148 -13.049 1.00 60.75 92 ILE A C 1
ATOM 735 O O . ILE A 1 92 ? 16.481 -18.003 -14.198 1.00 60.75 92 ILE A O 1
ATOM 739 N N . ASN A 1 93 ? 18.047 -18.767 -12.766 1.00 53.75 93 ASN A N 1
ATOM 740 C CA . ASN A 1 93 ? 18.989 -19.290 -13.762 1.00 53.75 93 ASN A CA 1
ATOM 741 C C . ASN A 1 93 ? 19.314 -18.292 -14.912 1.00 53.75 93 ASN A C 1
ATOM 743 O O . ASN A 1 93 ? 19.137 -18.626 -16.088 1.00 53.75 93 ASN A O 1
ATOM 747 N N . PRO A 1 94 ? 19.736 -17.047 -14.602 1.00 64.19 94 PRO A N 1
ATOM 748 C CA . PRO A 1 94 ? 20.161 -16.075 -15.607 1.00 64.19 94 PRO A CA 1
ATOM 749 C C . PRO A 1 94 ? 21.437 -16.557 -16.301 1.00 64.19 94 PRO A C 1
ATOM 751 O O . PRO A 1 94 ? 22.476 -16.720 -15.662 1.00 64.19 94 PRO A O 1
ATOM 754 N N . ARG A 1 95 ? 21.388 -16.757 -17.624 1.00 55.25 95 ARG A N 1
ATOM 755 C CA . ARG A 1 95 ? 22.585 -17.144 -18.400 1.00 55.25 95 ARG A CA 1
ATOM 756 C C . ARG A 1 95 ? 23.596 -16.001 -18.552 1.00 55.25 95 ARG A C 1
ATOM 758 O O . ARG A 1 95 ? 24.711 -16.250 -18.994 1.00 55.25 95 ARG A O 1
ATOM 765 N N . HIS A 1 96 ? 23.204 -14.772 -18.216 1.00 57.09 96 HIS A N 1
ATOM 766 C CA . HIS A 1 96 ? 24.052 -13.581 -18.193 1.00 57.09 96 HIS A CA 1
ATOM 767 C C . HIS A 1 96 ? 23.749 -12.784 -16.915 1.00 57.09 96 HIS A C 1
ATOM 769 O O . HIS A 1 96 ? 22.635 -12.301 -16.728 1.00 57.09 96 HIS A O 1
ATOM 775 N N . THR A 1 97 ? 24.725 -12.684 -16.011 1.00 52.03 97 THR A N 1
ATOM 776 C CA . THR A 1 97 ? 24.598 -12.012 -14.697 1.00 52.03 97 THR A CA 1
ATOM 777 C C . THR A 1 97 ? 25.372 -10.699 -14.604 1.00 52.03 97 THR A C 1
ATOM 779 O O . THR A 1 97 ? 25.062 -9.856 -13.765 1.00 52.03 97 THR A O 1
ATOM 782 N N . LEU A 1 98 ? 26.372 -10.517 -15.467 1.00 44.84 98 LEU A N 1
ATOM 783 C CA . LEU A 1 98 ? 27.169 -9.302 -15.586 1.00 44.84 98 LEU A CA 1
ATOM 784 C C . LEU A 1 98 ? 26.553 -8.398 -16.653 1.00 44.84 98 LEU A C 1
ATOM 786 O O . LEU A 1 98 ? 26.926 -8.461 -17.822 1.00 44.84 98 LEU A O 1
ATOM 790 N N . LEU A 1 99 ? 25.617 -7.547 -16.233 1.00 50.66 99 LEU A N 1
ATOM 791 C CA . LEU A 1 99 ? 25.246 -6.371 -17.013 1.00 50.66 99 LEU A CA 1
ATOM 792 C C . LEU A 1 99 ? 26.415 -5.386 -16.936 1.00 50.66 99 LEU A C 1
ATOM 794 O O . LEU A 1 99 ? 26.764 -4.927 -15.846 1.00 50.66 99 LEU A O 1
ATOM 798 N N . THR A 1 100 ? 27.047 -5.069 -18.065 1.00 45.81 100 THR A N 1
ATOM 799 C CA . THR A 1 100 ? 28.078 -4.025 -18.064 1.00 45.81 100 THR A CA 1
ATOM 800 C C . THR A 1 100 ? 27.441 -2.676 -17.750 1.00 45.81 100 THR A C 1
ATOM 802 O O . THR A 1 100 ? 26.276 -2.431 -18.070 1.00 45.81 100 THR A O 1
ATOM 805 N N . GLN A 1 101 ? 28.218 -1.758 -17.177 1.00 44.00 101 GLN A N 1
ATOM 806 C CA . GLN A 1 101 ? 27.753 -0.392 -16.930 1.00 44.00 101 GLN A CA 1
ATOM 807 C C . GLN A 1 101 ? 27.303 0.291 -18.237 1.00 44.00 101 GLN A C 1
ATOM 809 O O . GLN A 1 101 ? 26.389 1.100 -18.219 1.00 44.00 101 GLN A O 1
ATOM 814 N N . THR A 1 102 ? 27.854 -0.128 -19.384 1.00 40.56 102 THR A N 1
ATOM 815 C CA . THR A 1 102 ? 27.413 0.255 -20.734 1.00 40.56 102 THR A CA 1
ATOM 816 C C . THR A 1 102 ? 26.092 -0.395 -21.161 1.00 40.56 102 THR A C 1
ATOM 818 O O . THR A 1 102 ? 25.325 0.238 -21.866 1.00 40.56 102 THR A O 1
ATOM 821 N N . GLN A 1 103 ? 25.783 -1.634 -20.767 1.00 42.53 103 GLN A N 1
ATOM 822 C CA . GLN A 1 103 ? 24.492 -2.279 -21.065 1.00 42.53 103 GLN A CA 1
ATOM 823 C C . GLN A 1 103 ? 23.357 -1.715 -20.204 1.00 42.53 103 GLN A C 1
ATOM 825 O O . GLN A 1 103 ? 22.255 -1.517 -20.711 1.00 42.53 103 GLN A O 1
ATOM 830 N N . VAL A 1 104 ? 23.642 -1.401 -18.936 1.00 44.50 104 VAL A N 1
ATOM 831 C CA . VAL A 1 104 ? 22.750 -0.600 -18.083 1.00 44.50 104 VAL A CA 1
ATOM 832 C C . VAL A 1 104 ? 22.563 0.786 -18.708 1.00 44.50 104 VAL A C 1
ATOM 834 O O . VAL A 1 104 ? 21.435 1.169 -19.002 1.00 44.50 104 VAL A O 1
ATOM 837 N N . ALA A 1 105 ? 23.656 1.458 -19.082 1.00 39.91 105 ALA A N 1
ATOM 838 C CA . ALA A 1 105 ? 23.590 2.748 -19.761 1.00 39.91 105 ALA A CA 1
ATOM 839 C C . ALA A 1 105 ? 22.931 2.701 -21.151 1.00 39.91 105 ALA A C 1
ATOM 841 O O . ALA A 1 105 ? 22.449 3.728 -21.596 1.00 39.91 105 ALA A O 1
ATOM 842 N N . VAL A 1 106 ? 22.863 1.558 -21.849 1.00 37.22 106 VAL A N 1
ATOM 843 C CA . VAL A 1 106 ? 22.153 1.414 -23.142 1.00 37.22 106 VAL A CA 1
ATOM 844 C C . VAL A 1 106 ? 20.652 1.172 -22.952 1.00 37.22 106 VAL A C 1
ATOM 846 O O . VAL A 1 106 ? 19.848 1.648 -23.753 1.00 37.22 106 VAL A O 1
ATOM 849 N N . LEU A 1 107 ? 20.252 0.499 -21.866 1.00 39.28 107 LEU A N 1
ATOM 850 C CA . LEU A 1 107 ? 18.858 0.504 -21.403 1.00 39.28 107 LEU A CA 1
ATOM 851 C C . LEU A 1 107 ? 18.410 1.930 -21.025 1.00 39.28 107 LEU A C 1
ATOM 853 O O . LEU A 1 107 ? 17.250 2.282 -21.221 1.00 39.28 107 LEU A O 1
ATOM 857 N N . GLU A 1 108 ? 19.336 2.763 -20.548 1.00 37.97 108 GLU A N 1
ATOM 858 C CA . GLU A 1 108 ? 19.113 4.185 -20.267 1.00 37.97 108 GLU A CA 1
ATOM 859 C C . GLU A 1 108 ? 19.229 5.063 -21.544 1.00 37.97 108 GLU A C 1
ATOM 861 O O . GLU A 1 108 ? 18.459 6.013 -21.699 1.00 37.97 108 GLU A O 1
ATOM 866 N N . SER A 1 109 ? 20.099 4.719 -22.512 1.00 35.59 109 SER A N 1
ATOM 867 C CA . SER A 1 109 ? 20.468 5.597 -23.643 1.00 35.59 109 SER A CA 1
ATOM 868 C C . SER A 1 109 ? 19.424 5.708 -24.754 1.00 35.59 109 SER A C 1
ATOM 870 O O . SER A 1 109 ? 19.411 6.679 -25.507 1.00 35.59 109 SER A O 1
ATOM 872 N N . TYR A 1 110 ? 18.579 4.689 -24.925 1.00 36.91 110 TYR A N 1
ATOM 873 C CA . TYR A 1 110 ? 17.500 4.738 -25.922 1.00 36.91 110 TYR A CA 1
ATOM 874 C C . TYR A 1 110 ? 16.301 5.567 -25.452 1.00 36.91 110 TYR A C 1
ATOM 876 O O . TYR A 1 110 ? 15.483 5.974 -26.275 1.00 36.91 110 TYR A O 1
ATOM 884 N N . ASN A 1 111 ? 16.219 5.849 -24.149 1.00 44.25 111 ASN A N 1
ATOM 885 C CA . ASN A 1 111 ? 15.243 6.777 -23.593 1.00 44.25 111 ASN A CA 1
ATOM 886 C C . ASN A 1 111 ? 15.747 8.229 -23.705 1.00 44.25 111 ASN A C 1
ATOM 888 O O . ASN A 1 111 ? 14.957 9.131 -23.981 1.00 44.25 111 ASN A O 1
ATOM 892 N N . THR A 1 112 ? 17.060 8.468 -23.568 1.00 44.09 112 THR A N 1
ATOM 893 C CA . THR A 1 112 ? 17.616 9.831 -23.566 1.00 44.09 112 THR A CA 1
ATOM 894 C C . THR A 1 112 ? 17.336 10.602 -24.847 1.00 44.09 112 THR A C 1
ATOM 896 O O . THR A 1 112 ? 16.733 11.646 -24.724 1.00 44.09 112 THR A O 1
ATOM 899 N N . ALA A 1 113 ? 17.576 10.118 -26.070 1.00 53.78 113 ALA A N 1
ATOM 900 C CA . ALA A 1 113 ? 17.417 10.971 -27.272 1.00 53.78 113 ALA A CA 1
ATOM 901 C C . ALA A 1 113 ? 16.015 11.621 -27.481 1.00 53.78 113 ALA A C 1
ATOM 903 O O . ALA A 1 113 ? 15.879 12.591 -28.234 1.00 53.78 113 ALA A O 1
ATOM 904 N N . ALA A 1 114 ? 14.960 11.098 -26.840 1.00 54.81 114 ALA A N 1
ATOM 905 C CA . ALA A 1 114 ? 13.632 11.718 -26.781 1.00 54.81 114 ALA A CA 1
ATOM 906 C C . ALA A 1 114 ? 13.436 12.614 -25.539 1.00 54.81 114 ALA A C 1
ATOM 908 O O . ALA A 1 114 ? 12.772 13.646 -25.629 1.00 54.81 114 ALA A O 1
ATOM 909 N N . LEU A 1 115 ? 14.018 12.243 -24.396 1.00 59.69 115 LEU A N 1
ATOM 910 C CA . LEU A 1 115 ? 14.003 13.020 -23.152 1.00 59.69 115 LEU A CA 1
ATOM 911 C C . LEU A 1 115 ? 14.993 14.202 -23.182 1.00 59.69 115 LEU A C 1
ATOM 913 O O . LEU A 1 115 ? 14.716 15.233 -22.587 1.00 59.69 115 LEU A O 1
ATOM 917 N N . ASP A 1 116 ? 16.087 14.113 -23.933 1.00 63.69 116 ASP A N 1
ATOM 918 C CA . ASP A 1 116 ? 17.087 15.157 -24.173 1.00 63.69 116 ASP A CA 1
ATOM 919 C C . ASP A 1 116 ? 16.424 16.349 -24.862 1.00 63.69 116 ASP A C 1
ATOM 921 O O . ASP A 1 116 ? 16.521 17.468 -24.379 1.00 63.69 116 ASP A O 1
ATOM 925 N N . LYS A 1 117 ? 15.583 16.095 -25.875 1.00 69.31 117 LYS A N 1
ATOM 926 C CA . LYS A 1 117 ? 14.717 17.114 -26.499 1.00 69.31 117 LYS A CA 1
ATOM 927 C C . LYS A 1 117 ? 13.712 17.757 -25.540 1.00 69.31 117 LYS A C 1
ATOM 929 O O . LYS A 1 117 ? 13.150 18.794 -25.874 1.00 69.31 117 LYS A O 1
ATOM 934 N N . LEU A 1 118 ? 13.418 17.135 -24.395 1.00 71.00 118 LEU A N 1
ATOM 935 C CA . LEU A 1 118 ? 12.625 17.745 -23.325 1.00 71.00 118 LEU A CA 1
ATOM 936 C C . LEU A 1 118 ? 13.512 18.490 -22.323 1.00 71.00 118 LEU A C 1
ATOM 938 O O . LEU A 1 118 ? 13.102 19.533 -21.835 1.00 71.00 118 LEU A O 1
ATOM 942 N N . ASN A 1 119 ? 14.715 17.991 -22.045 1.00 73.00 119 ASN A N 1
ATOM 943 C CA . ASN A 1 119 ? 15.685 18.591 -21.127 1.00 73.00 119 ASN A CA 1
ATOM 944 C C . ASN A 1 119 ? 16.395 19.824 -21.727 1.00 73.00 119 ASN A C 1
ATOM 946 O O . ASN A 1 119 ? 16.815 20.709 -20.988 1.00 73.00 119 ASN A O 1
ATOM 950 N N . GLU A 1 120 ? 16.477 19.921 -23.056 1.00 78.19 120 GLU A N 1
ATOM 951 C CA . GLU A 1 120 ? 16.914 21.111 -23.802 1.00 78.19 120 GLU A CA 1
ATOM 952 C C . GLU A 1 120 ? 15.879 22.255 -23.761 1.00 78.19 120 GLU A C 1
ATOM 954 O O . GLU A 1 120 ? 16.189 23.388 -24.137 1.00 78.19 120 GLU A O 1
ATOM 959 N N . LEU A 1 121 ? 14.645 21.993 -23.308 1.00 74.06 121 LEU A N 1
ATOM 960 C CA . LEU A 1 121 ? 13.558 22.968 -23.319 1.00 74.06 121 LEU A CA 1
ATOM 961 C C . LEU A 1 121 ? 13.406 23.722 -21.994 1.00 74.06 121 LEU A C 1
ATOM 963 O O . LEU A 1 121 ? 13.061 23.171 -20.947 1.00 74.06 121 LEU A O 1
ATOM 967 N N . SER A 1 122 ? 13.541 25.040 -22.092 1.00 82.56 122 SER A N 1
ATOM 968 C CA . SER A 1 122 ? 13.211 26.013 -21.049 1.00 82.56 122 SER A CA 1
ATOM 969 C C . SER A 1 122 ? 12.427 27.183 -21.650 1.00 82.56 122 SER A C 1
ATOM 971 O O . SER A 1 122 ? 12.465 27.400 -22.862 1.00 82.56 122 SER A O 1
ATOM 973 N N . GLU A 1 123 ? 11.668 27.897 -20.814 1.00 85.56 123 GLU A N 1
ATOM 974 C CA . GLU A 1 123 ? 10.830 29.048 -21.202 1.00 85.56 123 GLU A CA 1
ATOM 975 C C . GLU A 1 123 ? 9.917 28.789 -22.427 1.00 85.56 123 GLU A C 1
ATOM 977 O O . GLU A 1 123 ? 9.686 29.657 -23.273 1.00 85.56 123 GLU A O 1
ATOM 982 N N . VAL A 1 124 ? 9.355 27.578 -22.529 1.00 86.50 124 VAL A N 1
ATOM 983 C CA . VAL A 1 124 ? 8.524 27.175 -23.672 1.00 86.50 124 VAL A CA 1
ATOM 984 C C . VAL A 1 124 ? 7.194 27.919 -23.645 1.00 86.50 124 VAL A C 1
ATOM 986 O O . VAL A 1 124 ? 6.371 27.734 -22.746 1.00 86.50 124 VAL A O 1
ATOM 989 N N . SER A 1 125 ? 6.962 28.723 -24.679 1.00 89.31 125 SER A N 1
ATOM 990 C CA . SER A 1 125 ? 5.698 29.414 -24.928 1.00 89.31 125 SER A CA 1
ATOM 991 C C . SER A 1 125 ? 4.673 28.455 -25.544 1.00 89.31 125 SER A C 1
ATOM 993 O O . SER A 1 125 ? 4.829 28.008 -26.680 1.00 89.31 125 SER A O 1
ATOM 995 N N . VAL A 1 126 ? 3.625 28.125 -24.788 1.00 89.69 126 VAL A N 1
ATOM 996 C CA . VAL A 1 126 ? 2.572 27.170 -25.155 1.00 89.69 126 VAL A CA 1
ATOM 997 C C . VAL A 1 126 ? 1.247 27.896 -25.375 1.00 89.69 126 VAL A C 1
ATOM 999 O O . VAL A 1 126 ? 0.654 28.439 -24.443 1.00 89.69 126 VAL A O 1
ATOM 1002 N N . GLU A 1 127 ? 0.742 27.875 -26.604 1.00 92.50 127 GLU A N 1
ATOM 1003 C CA . GLU A 1 127 ? -0.579 28.386 -26.962 1.00 92.50 127 GLU A CA 1
ATOM 1004 C C . GLU A 1 127 ? -1.655 27.325 -26.671 1.00 92.50 127 GLU A C 1
ATOM 1006 O O . GLU A 1 127 ? -1.659 26.239 -27.254 1.00 92.50 127 GLU A O 1
ATOM 1011 N N . GLN A 1 128 ? -2.589 27.633 -25.764 1.00 90.50 128 GLN A N 1
ATOM 1012 C CA . GLN A 1 128 ? -3.659 26.723 -25.346 1.00 90.50 128 GLN A CA 1
ATOM 1013 C C . GLN A 1 128 ? -5.048 27.342 -25.536 1.00 90.50 128 GLN A C 1
ATOM 1015 O O . GLN A 1 128 ? -5.437 28.296 -24.854 1.00 90.50 128 GLN A O 1
ATOM 1020 N N . LYS A 1 129 ? -5.848 26.749 -26.425 1.00 91.56 129 LYS A N 1
ATOM 1021 C CA . LYS A 1 129 ? -7.304 26.942 -26.483 1.00 91.56 129 LYS A CA 1
ATOM 1022 C C . LYS A 1 129 ? -7.944 26.245 -25.280 1.00 91.56 129 LYS A C 1
ATOM 1024 O O . LYS A 1 129 ? -7.490 25.181 -24.871 1.00 91.56 129 LYS A O 1
ATOM 1029 N N . THR A 1 130 ? -9.018 26.818 -24.727 1.00 86.06 130 THR A N 1
ATOM 1030 C CA . THR A 1 130 ? -9.810 26.215 -23.633 1.00 86.06 130 THR A CA 1
ATOM 1031 C C . THR A 1 130 ? -10.066 24.716 -23.902 1.00 86.06 130 THR A C 1
ATOM 1033 O O . THR A 1 130 ? -10.707 24.416 -24.912 1.00 86.06 130 THR A O 1
ATOM 1036 N N . PRO A 1 131 ? -9.599 23.779 -23.050 1.00 88.81 131 PRO A N 1
ATOM 1037 C CA . PRO A 1 131 ? -9.666 22.344 -23.341 1.00 88.81 131 PRO A CA 1
ATOM 1038 C C . PRO A 1 131 ? -11.076 21.807 -23.586 1.00 88.81 131 PRO A C 1
ATOM 1040 O O . PRO A 1 131 ? -12.020 22.239 -22.917 1.00 88.81 131 PRO A O 1
ATOM 1043 N N . LEU A 1 132 ? -11.228 20.809 -24.465 1.00 84.44 132 LEU A N 1
ATOM 1044 C CA . LEU A 1 132 ? -12.536 20.201 -24.768 1.00 84.44 132 LEU A CA 1
ATOM 1045 C C . LEU A 1 132 ? -13.247 19.699 -23.500 1.00 84.44 132 LEU A C 1
ATOM 1047 O O . LEU A 1 132 ? -14.417 20.017 -23.277 1.00 84.44 132 LEU A O 1
ATOM 1051 N N . ARG A 1 133 ? -12.520 19.035 -22.589 1.00 85.12 133 ARG A N 1
ATOM 1052 C CA . ARG A 1 133 ? -13.066 18.535 -21.308 1.00 85.12 133 ARG A CA 1
ATOM 1053 C C . ARG A 1 133 ? -13.575 19.614 -20.336 1.00 85.12 133 ARG A C 1
ATOM 1055 O O . ARG A 1 133 ? -14.178 19.272 -19.318 1.00 85.12 133 ARG A O 1
ATOM 1062 N N . VAL A 1 134 ? -13.309 20.900 -20.591 1.00 83.19 134 VAL A N 1
ATOM 1063 C CA . VAL A 1 134 ? -13.834 22.028 -19.793 1.00 83.19 134 VAL A CA 1
ATOM 1064 C C . VAL A 1 134 ? -14.676 23.010 -20.613 1.00 83.19 134 VAL A C 1
ATOM 1066 O O . VAL A 1 134 ? -15.180 23.977 -20.046 1.00 83.19 134 VAL A O 1
ATOM 1069 N N . LEU A 1 135 ? -14.858 22.770 -21.916 1.00 82.44 135 LEU A N 1
ATOM 1070 C CA . LEU A 1 135 ? -15.509 23.701 -22.841 1.00 82.44 135 LEU A CA 1
ATOM 1071 C C . LEU A 1 135 ? -16.991 23.943 -22.506 1.00 82.44 135 LEU A C 1
ATOM 1073 O O . LEU A 1 135 ? -17.469 25.061 -22.631 1.00 82.44 135 LEU A O 1
ATOM 1077 N N . HIS A 1 136 ? -17.689 22.938 -21.969 1.00 77.88 136 HIS A N 1
ATOM 1078 C CA . HIS A 1 136 ? -19.076 23.063 -21.490 1.00 77.88 136 HIS A CA 1
ATOM 1079 C C . HIS A 1 136 ? -19.250 24.019 -20.291 1.00 77.88 136 HIS A C 1
ATOM 1081 O O . HIS A 1 136 ? -20.376 24.307 -19.900 1.00 77.88 136 HIS A O 1
ATOM 1087 N N . ARG A 1 137 ? -18.154 24.468 -19.661 1.00 74.75 137 ARG A N 1
ATOM 1088 C CA . ARG A 1 137 ? -18.167 25.309 -18.449 1.00 74.75 137 ARG A CA 1
ATOM 1089 C C . ARG A 1 137 ? -17.171 26.471 -18.472 1.00 74.75 137 ARG A C 1
ATOM 1091 O O . ARG A 1 137 ? -16.962 27.116 -17.446 1.00 74.75 137 ARG A O 1
ATOM 1098 N N . ARG A 1 138 ? -16.495 26.714 -19.599 1.00 74.50 138 ARG A N 1
ATOM 1099 C CA . ARG A 1 138 ? -15.535 27.817 -19.766 1.00 74.50 138 ARG A CA 1
ATOM 1100 C C . ARG A 1 138 ? -15.617 28.376 -21.185 1.00 74.50 138 ARG A C 1
ATOM 1102 O O . ARG A 1 138 ? -15.678 27.585 -22.123 1.00 74.50 138 ARG A O 1
ATOM 1109 N N . PRO A 1 139 ? -15.546 29.709 -21.362 1.00 80.38 139 PRO A N 1
ATOM 1110 C CA . PRO A 1 139 ? -15.596 30.317 -22.684 1.00 80.38 139 PRO A CA 1
ATOM 1111 C C . PRO A 1 139 ? -14.445 29.818 -23.561 1.00 80.38 139 PRO A C 1
ATOM 1113 O O . PRO A 1 139 ? -13.319 29.606 -23.084 1.00 80.38 139 PRO A O 1
ATOM 1116 N N . LEU A 1 140 ? -14.723 29.653 -24.855 1.00 87.88 140 LEU A N 1
ATOM 1117 C CA . LEU A 1 140 ? -13.705 29.372 -25.857 1.00 87.88 140 LEU A CA 1
ATOM 1118 C C . LEU A 1 140 ? -12.757 30.573 -25.940 1.00 87.88 140 LEU A C 1
ATOM 1120 O O . LEU A 1 140 ? -13.155 31.659 -26.343 1.00 87.88 140 LEU A O 1
ATOM 1124 N N . ALA A 1 141 ? -11.508 30.378 -25.532 1.00 82.00 141 ALA A N 1
ATOM 1125 C CA . ALA A 1 141 ? -10.481 31.406 -25.581 1.00 82.00 141 ALA A CA 1
ATOM 1126 C C . ALA A 1 141 ? -9.108 30.751 -25.702 1.00 82.00 141 ALA A C 1
ATOM 1128 O O . ALA A 1 141 ? -8.861 29.707 -25.090 1.00 82.00 141 ALA A O 1
ATOM 1129 N N . THR A 1 142 ? -8.224 31.386 -26.461 1.00 90.12 142 THR A N 1
ATOM 1130 C CA . THR A 1 142 ? -6.830 30.974 -26.627 1.00 90.12 142 THR A CA 1
ATOM 1131 C C . THR A 1 142 ? -5.942 31.773 -25.683 1.00 90.12 142 THR A C 1
ATOM 1133 O O . THR A 1 142 ? -6.171 32.965 -25.484 1.00 90.12 142 THR A O 1
ATOM 1136 N N . ARG A 1 143 ? -4.975 31.120 -25.034 1.00 86.56 143 ARG A N 1
ATOM 1137 C CA . ARG A 1 143 ? -4.061 31.752 -24.075 1.00 86.56 143 ARG A CA 1
ATOM 1138 C C . ARG A 1 143 ? -2.668 31.165 -24.206 1.00 86.56 143 ARG A C 1
ATOM 1140 O O . ARG A 1 143 ? -2.516 29.950 -24.129 1.00 86.56 143 ARG A O 1
ATOM 1147 N N . THR A 1 144 ? -1.670 32.029 -24.296 1.00 90.88 144 THR A N 1
ATOM 1148 C CA . THR A 1 144 ? -0.263 31.646 -24.174 1.00 90.88 144 THR A CA 1
ATOM 1149 C C . THR A 1 144 ? 0.099 31.427 -22.704 1.00 90.88 144 THR A C 1
ATOM 1151 O O . THR A 1 144 ? -0.370 32.158 -21.823 1.00 90.88 144 THR A O 1
ATOM 1154 N N . ARG A 1 145 ? 0.899 30.402 -22.419 1.00 86.56 145 ARG A N 1
ATOM 1155 C CA . ARG A 1 145 ? 1.414 30.046 -21.091 1.00 86.56 145 ARG A CA 1
ATOM 1156 C C . ARG A 1 145 ? 2.870 29.631 -21.203 1.00 86.56 145 ARG A C 1
ATOM 1158 O O . ARG A 1 145 ? 3.226 28.968 -22.167 1.00 86.56 145 ARG A O 1
ATOM 1165 N N . ILE A 1 146 ? 3.685 29.999 -20.221 1.00 85.25 146 ILE A N 1
ATOM 1166 C CA . ILE A 1 146 ? 5.099 29.618 -20.193 1.00 85.25 146 ILE A CA 1
ATOM 1167 C C . ILE A 1 146 ? 5.296 28.374 -19.322 1.00 85.25 146 ILE A C 1
ATOM 1169 O O . ILE A 1 146 ? 4.808 28.294 -18.189 1.00 85.25 146 ILE A O 1
ATOM 1173 N N . VAL A 1 147 ? 6.028 27.408 -19.869 1.00 86.81 147 VAL A N 1
ATOM 1174 C CA . VAL A 1 147 ? 6.636 26.294 -19.141 1.00 86.81 147 VAL A CA 1
ATOM 1175 C C . VAL A 1 147 ? 8.104 26.660 -18.925 1.00 86.81 147 VAL A C 1
ATOM 1177 O O . VAL A 1 147 ? 8.891 26.651 -19.865 1.00 86.81 147 VAL A O 1
ATOM 1180 N N . HIS A 1 148 ? 8.445 27.045 -17.697 1.00 82.00 148 HIS A N 1
ATOM 1181 C CA . HIS A 1 148 ? 9.749 27.593 -17.322 1.00 82.00 148 HIS A CA 1
ATOM 1182 C C . HIS A 1 148 ? 10.858 26.545 -17.408 1.00 82.00 148 HIS A C 1
ATOM 1184 O O . HIS A 1 148 ? 11.860 26.752 -18.088 1.00 82.00 148 HIS A O 1
ATOM 1190 N N . THR A 1 149 ? 10.649 25.389 -16.773 1.00 78.31 149 THR A N 1
ATOM 1191 C CA . THR A 1 149 ? 11.563 24.247 -16.864 1.00 78.31 149 THR A CA 1
ATOM 1192 C C . THR A 1 149 ? 10.805 22.976 -17.203 1.00 78.31 149 THR A C 1
ATOM 1194 O O . THR A 1 149 ? 9.704 22.731 -16.692 1.00 78.31 149 THR A O 1
ATOM 1197 N N . ILE A 1 150 ? 11.420 22.169 -18.062 1.00 81.19 150 ILE A N 1
ATOM 1198 C CA . ILE A 1 150 ? 11.033 20.796 -18.348 1.00 81.19 150 ILE A CA 1
ATOM 1199 C C . ILE A 1 150 ? 12.217 19.918 -17.951 1.00 81.19 150 ILE A C 1
ATOM 1201 O O . ILE A 1 150 ? 13.349 20.172 -18.349 1.00 81.19 150 ILE A O 1
ATOM 1205 N N . THR A 1 151 ? 11.973 18.895 -17.137 1.00 77.31 151 THR A N 1
ATOM 1206 C CA . THR A 1 151 ? 12.996 17.894 -16.823 1.00 77.31 151 THR A CA 1
ATOM 1207 C C . THR A 1 151 ? 12.367 16.515 -16.887 1.00 77.31 151 THR A C 1
ATOM 1209 O O . THR A 1 151 ? 11.491 16.166 -16.093 1.00 77.31 151 THR A O 1
ATOM 1212 N N . ALA A 1 152 ? 12.780 15.750 -17.886 1.00 70.81 152 ALA A N 1
ATOM 1213 C CA . ALA A 1 152 ? 12.253 14.447 -18.223 1.00 70.81 152 ALA A CA 1
ATOM 1214 C C . ALA A 1 152 ? 13.265 13.380 -17.781 1.00 70.81 152 ALA A C 1
ATOM 1216 O O . ALA A 1 152 ? 14.315 13.197 -18.397 1.00 70.81 152 ALA A O 1
ATOM 1217 N N . VAL A 1 153 ? 12.954 12.703 -16.674 1.00 60.91 153 VAL A N 1
ATOM 1218 C CA . VAL A 1 153 ? 13.817 11.693 -16.047 1.00 60.91 153 VAL A CA 1
ATOM 1219 C C . VAL A 1 153 ? 13.231 10.305 -16.316 1.00 60.91 153 VAL A C 1
ATOM 1221 O O . VAL A 1 153 ? 12.087 10.057 -15.917 1.00 60.91 153 VAL A O 1
ATOM 1224 N N . PRO A 1 154 ? 13.966 9.386 -16.966 1.00 57.16 154 PRO A N 1
ATOM 1225 C CA . PRO A 1 154 ? 13.469 8.038 -17.229 1.00 57.16 154 PRO A CA 1
ATOM 1226 C C . PRO A 1 154 ? 13.198 7.292 -15.909 1.00 57.16 154 PRO A C 1
ATOM 1228 O O . PRO A 1 154 ? 14.000 7.353 -14.981 1.00 57.16 154 PRO A O 1
ATOM 1231 N N . ILE A 1 155 ? 12.061 6.593 -15.811 1.00 46.66 155 ILE A N 1
ATOM 1232 C CA . ILE A 1 155 ? 11.758 5.654 -14.710 1.00 46.66 155 ILE A CA 1
ATOM 1233 C C . ILE A 1 155 ? 12.114 4.241 -15.171 1.00 46.66 155 ILE A C 1
ATOM 1235 O O . ILE A 1 155 ? 12.827 3.513 -14.490 1.00 46.66 155 ILE A O 1
ATOM 1239 N N . ASP A 1 156 ? 11.616 3.883 -16.350 1.00 45.19 156 ASP A N 1
ATOM 1240 C CA . ASP A 1 156 ? 12.049 2.755 -17.159 1.00 45.19 156 ASP A CA 1
ATOM 1241 C C . ASP A 1 156 ? 11.824 3.121 -18.637 1.00 45.19 156 ASP A C 1
ATOM 1243 O O . ASP A 1 156 ? 11.522 4.265 -18.974 1.00 45.19 156 ASP A O 1
ATOM 1247 N N . LEU A 1 157 ? 11.996 2.172 -19.547 1.00 46.53 157 LEU A N 1
ATOM 1248 C CA . LEU A 1 157 ? 11.868 2.432 -20.979 1.00 46.53 157 LEU A CA 1
ATOM 1249 C C . LEU A 1 157 ? 10.409 2.675 -21.458 1.00 46.53 157 LEU A C 1
ATOM 1251 O O . LEU A 1 157 ? 10.228 3.047 -22.609 1.00 46.53 157 LEU A O 1
ATOM 1255 N N . HIS A 1 158 ? 9.372 2.486 -20.627 1.00 48.69 158 HIS A N 1
ATOM 1256 C CA . HIS A 1 158 ? 7.978 2.878 -20.921 1.00 48.69 158 HIS A CA 1
ATOM 1257 C C . HIS A 1 158 ? 7.540 4.149 -20.183 1.00 48.69 158 HIS A C 1
ATOM 1259 O O . HIS A 1 158 ? 6.704 4.898 -20.691 1.00 48.69 158 HIS A O 1
ATOM 1265 N N . TYR A 1 159 ? 8.040 4.363 -18.963 1.00 49.84 159 TYR A N 1
ATOM 1266 C CA . TYR A 1 159 ? 7.613 5.460 -18.095 1.00 49.84 159 TYR A CA 1
ATOM 1267 C C . TYR A 1 159 ? 8.764 6.431 -17.828 1.00 49.84 159 TYR A C 1
ATOM 1269 O O . TYR A 1 159 ? 9.877 6.029 -17.506 1.00 49.84 159 TYR A O 1
ATOM 1277 N N . PHE A 1 160 ? 8.480 7.730 -17.843 1.00 57.12 160 PHE A N 1
ATOM 1278 C CA . PHE A 1 160 ? 9.394 8.766 -17.364 1.00 57.12 160 PHE A CA 1
ATOM 1279 C C . PHE A 1 160 ? 8.642 9.737 -16.451 1.00 57.12 160 PHE A C 1
ATOM 1281 O O . PHE A 1 160 ? 7.442 9.972 -16.621 1.00 57.12 160 PHE A O 1
ATOM 1288 N N . LYS A 1 161 ? 9.335 10.299 -15.457 1.00 62.53 161 LYS A N 1
ATOM 1289 C CA . LYS A 1 161 ? 8.827 11.443 -14.699 1.00 62.53 161 LYS A CA 1
ATOM 1290 C C . LYS A 1 161 ? 9.073 12.686 -15.532 1.00 62.53 161 LYS A C 1
ATOM 1292 O O . LYS A 1 161 ? 10.204 12.945 -15.931 1.00 62.53 161 LYS A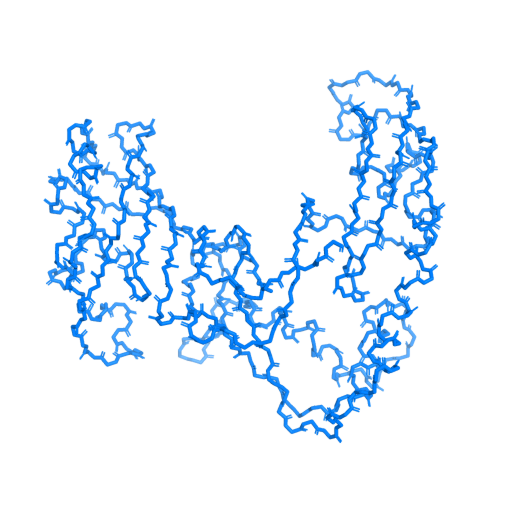 O 1
ATOM 1297 N N . LEU A 1 162 ? 8.025 13.469 -15.747 1.00 68.19 162 LEU A N 1
ATOM 1298 C CA . LEU A 1 162 ? 8.147 14.796 -16.325 1.00 68.19 162 LEU A CA 1
ATOM 1299 C C . LEU A 1 162 ? 7.919 15.832 -15.229 1.00 68.19 162 LEU A C 1
ATOM 1301 O O . LEU A 1 162 ? 6.782 16.083 -14.823 1.00 68.19 162 LEU A O 1
ATOM 1305 N N . TYR A 1 163 ? 9.008 16.411 -14.740 1.00 72.69 163 TYR A N 1
ATOM 1306 C CA . TYR A 1 163 ? 8.966 17.559 -13.849 1.00 72.69 163 TYR A CA 1
ATOM 1307 C C . TYR A 1 163 ? 8.739 18.815 -14.695 1.00 72.69 163 TYR A C 1
ATOM 1309 O O . TYR A 1 163 ? 9.431 19.037 -15.689 1.00 72.69 163 TYR A O 1
ATOM 1317 N N . LEU A 1 164 ? 7.732 19.607 -14.326 1.00 71.75 164 LEU A N 1
ATOM 1318 C CA . LEU A 1 164 ? 7.321 20.803 -15.057 1.00 71.75 164 LEU A CA 1
ATOM 1319 C C . LEU A 1 164 ? 7.147 21.970 -14.088 1.00 71.75 164 LEU A C 1
ATOM 1321 O O . LEU A 1 164 ? 6.230 21.957 -13.263 1.00 71.75 164 LEU A O 1
ATOM 1325 N N . THR A 1 165 ? 7.957 23.014 -14.247 1.00 81.00 165 THR A N 1
ATOM 1326 C CA . THR A 1 165 ? 7.694 24.316 -13.619 1.00 81.00 165 THR A CA 1
ATOM 1327 C C . THR A 1 165 ? 6.909 25.155 -14.615 1.00 81.00 165 THR A C 1
ATOM 1329 O O . THR A 1 165 ? 7.398 25.425 -15.707 1.00 81.00 165 THR A O 1
ATOM 1332 N N . THR A 1 166 ? 5.675 25.552 -14.294 1.00 75.06 166 THR A N 1
ATOM 1333 C CA . THR A 1 166 ? 4.781 26.221 -15.263 1.00 75.06 166 THR A CA 1
ATOM 1334 C C . THR A 1 166 ? 4.061 27.416 -14.664 1.00 75.06 166 THR A C 1
ATOM 1336 O O . THR A 1 166 ? 3.802 27.461 -13.460 1.00 75.06 166 THR A O 1
ATOM 1339 N N . GLN A 1 167 ? 3.675 28.363 -15.517 1.00 76.06 167 GLN A N 1
ATOM 1340 C CA . GLN A 1 167 ? 2.791 29.455 -15.128 1.00 76.06 167 GLN A CA 1
ATOM 1341 C C . GLN A 1 167 ? 1.418 28.950 -14.662 1.00 76.06 167 GLN A C 1
ATOM 1343 O O . GLN A 1 167 ? 0.884 27.943 -15.140 1.00 76.06 167 GLN A O 1
ATOM 1348 N N . ALA A 1 168 ? 0.792 29.714 -13.767 1.00 68.44 168 ALA A N 1
ATOM 1349 C CA . ALA A 1 168 ? -0.520 29.389 -13.228 1.00 68.44 168 ALA A CA 1
ATOM 1350 C C . ALA A 1 168 ? -1.596 29.241 -14.328 1.00 68.44 168 ALA A C 1
ATOM 1352 O O . ALA A 1 168 ? -1.765 30.074 -15.227 1.00 68.44 168 ALA A O 1
ATOM 1353 N N . GLY A 1 169 ? -2.374 28.160 -14.231 1.00 72.19 169 GLY A N 1
ATOM 1354 C CA . GLY A 1 169 ? -3.441 27.848 -15.183 1.00 72.19 169 GLY A CA 1
ATOM 1355 C C . GLY A 1 169 ? -2.976 27.218 -16.501 1.00 72.19 169 GLY A C 1
ATOM 1356 O O . GLY A 1 169 ? -3.760 27.215 -17.448 1.00 72.19 169 GLY A O 1
ATOM 1357 N N . THR A 1 170 ? -1.750 26.689 -16.569 1.00 81.88 170 THR A N 1
ATOM 1358 C CA . THR A 1 170 ? -1.292 25.835 -17.679 1.00 81.88 170 THR A CA 1
ATOM 1359 C C . THR A 1 170 ? -2.024 24.488 -17.658 1.00 81.88 170 THR A C 1
ATOM 1361 O O . THR A 1 170 ? -2.139 23.826 -16.623 1.00 81.88 170 THR A O 1
ATOM 1364 N N . TYR A 1 171 ? -2.552 24.065 -18.804 1.00 86.69 171 TYR A N 1
ATOM 1365 C CA . TYR A 1 171 ? -3.338 22.842 -18.951 1.00 86.69 171 TYR A CA 1
ATOM 1366 C C . TYR A 1 171 ? -2.422 21.647 -19.280 1.00 86.69 171 TYR A C 1
ATOM 1368 O O . TYR A 1 171 ? -2.280 21.240 -20.432 1.00 86.69 171 TYR A O 1
ATOM 1376 N N . ILE A 1 172 ? -1.778 21.094 -18.243 1.00 80.06 172 ILE A N 1
ATOM 1377 C CA . ILE A 1 172 ? -0.757 20.028 -18.351 1.00 80.06 172 ILE A CA 1
ATOM 1378 C C . ILE A 1 172 ? -1.290 18.735 -18.988 1.00 80.06 172 ILE A C 1
ATOM 1380 O O . ILE A 1 172 ? -0.582 18.078 -19.748 1.00 80.06 172 ILE A O 1
ATOM 1384 N N . LYS A 1 173 ? -2.551 18.364 -18.720 1.00 80.44 173 LYS A N 1
ATOM 1385 C CA . LYS A 1 173 ? -3.142 17.132 -19.279 1.00 80.44 173 LYS A CA 1
ATOM 1386 C C . LYS A 1 173 ? -3.262 17.193 -20.800 1.00 80.44 173 LYS A C 1
ATOM 1388 O O . LYS A 1 173 ? -3.081 16.185 -21.471 1.00 80.44 173 LYS A O 1
ATOM 1393 N N . GLU A 1 174 ? -3.523 18.382 -21.320 1.00 86.38 174 GLU A N 1
ATOM 1394 C CA . GLU A 1 174 ? -3.613 18.692 -22.740 1.00 86.38 174 GLU A CA 1
ATOM 1395 C C . GLU A 1 174 ? -2.230 18.887 -23.374 1.00 86.38 174 GLU A C 1
ATOM 1397 O O . GLU A 1 174 ? -2.026 18.519 -24.530 1.00 86.38 174 GLU A O 1
ATOM 1402 N N . PHE A 1 175 ? -1.252 19.374 -22.603 1.00 82.31 175 PHE A N 1
ATOM 1403 C CA . PHE A 1 175 ? 0.135 19.534 -23.045 1.00 82.31 175 PHE A CA 1
ATOM 1404 C C . PHE A 1 175 ? 0.811 18.210 -23.438 1.00 82.31 175 PHE A C 1
ATOM 1406 O O . PHE A 1 175 ? 1.711 18.238 -24.270 1.00 82.31 175 PHE A O 1
ATOM 1413 N N . LYS A 1 176 ? 0.347 17.040 -22.961 1.00 81.00 176 LYS A N 1
ATOM 1414 C CA . LYS A 1 176 ? 0.877 15.741 -23.434 1.00 81.00 176 LYS A CA 1
ATOM 1415 C C . LYS A 1 176 ? 0.538 15.445 -24.912 1.00 81.00 176 LYS A C 1
ATOM 1417 O O . LYS A 1 176 ? 1.390 14.930 -25.624 1.00 81.00 176 LYS A O 1
ATOM 1422 N N . HIS A 1 177 ? -0.688 15.754 -25.366 1.00 76.62 177 HIS A N 1
ATOM 1423 C CA . HIS A 1 177 ? -1.261 15.216 -26.621 1.00 76.62 177 HIS A CA 1
ATOM 1424 C C . HIS A 1 177 ? -1.902 16.254 -27.560 1.00 76.62 177 HIS A C 1
ATOM 1426 O O . HIS A 1 177 ? -2.447 15.896 -28.604 1.00 76.62 177 HIS A O 1
ATOM 1432 N N . GLY A 1 178 ? -1.909 17.533 -27.184 1.00 79.75 178 GLY A N 1
ATOM 1433 C CA . GLY A 1 178 ? -2.383 18.622 -28.035 1.00 79.75 178 GLY A CA 1
ATOM 1434 C C . GLY A 1 178 ? -3.895 18.846 -28.087 1.00 79.75 178 GLY A C 1
ATOM 1435 O O . GLY A 1 178 ? -4.305 19.804 -28.734 1.00 79.75 178 GLY A O 1
ATOM 1436 N N . ASP A 1 179 ? -4.726 18.013 -27.443 1.00 82.12 179 ASP A N 1
ATOM 1437 C CA . ASP A 1 179 ? -6.202 18.135 -27.418 1.00 82.12 179 ASP A CA 1
ATOM 1438 C C . ASP A 1 179 ? -6.814 18.394 -28.816 1.00 82.12 179 ASP A C 1
ATOM 1440 O O . ASP A 1 179 ? -7.550 19.351 -29.024 1.00 82.12 179 ASP A O 1
ATOM 1444 N N . LEU A 1 180 ? -6.450 17.569 -29.810 1.00 82.94 180 LEU A N 1
ATOM 1445 C CA . LEU A 1 180 ? -6.867 17.706 -31.221 1.00 82.94 180 LEU A CA 1
ATOM 1446 C C . LEU A 1 180 ? -6.467 19.056 -31.865 1.00 82.94 180 LEU A C 1
ATOM 1448 O O . LEU A 1 180 ? -7.270 19.710 -32.529 1.00 82.94 180 LEU A O 1
ATOM 1452 N N . GLY A 1 181 ? -5.219 19.495 -31.661 1.00 82.00 181 GLY A N 1
ATOM 1453 C CA . GLY A 1 181 ? -4.692 20.746 -32.236 1.00 82.00 181 GLY A CA 1
ATOM 1454 C C . GLY A 1 181 ? -5.115 22.013 -31.478 1.00 82.00 181 GLY A C 1
ATOM 1455 O O . GLY A 1 181 ? -5.144 23.113 -32.035 1.00 82.00 181 GLY A O 1
ATOM 1456 N N . ARG A 1 182 ? -5.478 21.867 -30.201 1.00 87.75 182 ARG A N 1
ATO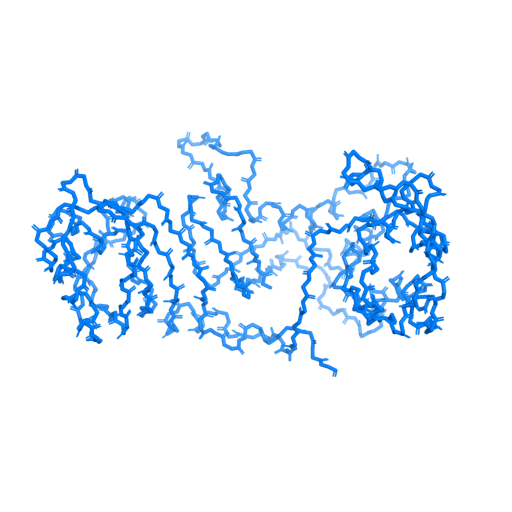M 1457 C CA . ARG A 1 182 ? -5.881 22.950 -29.292 1.00 87.75 182 ARG A CA 1
ATOM 1458 C C . ARG A 1 182 ? -4.768 23.399 -28.347 1.00 87.75 182 ARG A C 1
ATOM 1460 O O . ARG A 1 182 ? -4.900 24.472 -27.769 1.00 87.75 182 ARG A O 1
ATOM 1467 N N . THR A 1 183 ? -3.700 22.618 -28.193 1.00 88.69 183 THR A N 1
ATOM 1468 C CA . THR A 1 183 ? -2.466 22.991 -27.479 1.00 88.69 183 THR A CA 1
ATOM 1469 C C . THR A 1 183 ? -1.254 22.824 -28.398 1.00 88.69 183 THR A C 1
ATOM 1471 O O . THR A 1 183 ? -1.038 21.729 -28.926 1.00 88.69 183 THR A O 1
ATOM 1474 N N . ASN A 1 184 ? -0.480 23.897 -28.582 1.00 85.62 184 ASN A N 1
ATOM 1475 C CA . ASN A 1 184 ? 0.686 23.940 -29.465 1.00 85.62 184 ASN A CA 1
ATOM 1476 C C . ASN A 1 184 ? 1.813 24.835 -28.886 1.00 85.62 184 ASN A C 1
ATOM 1478 O O . ASN A 1 184 ? 1.523 25.971 -28.516 1.00 85.62 184 ASN A O 1
ATOM 1482 N N . PRO A 1 185 ? 3.080 24.379 -28.839 1.00 85.75 185 PRO A N 1
ATOM 1483 C CA . PRO A 1 185 ? 3.500 22.993 -29.033 1.00 85.75 185 PRO A CA 1
ATOM 1484 C C .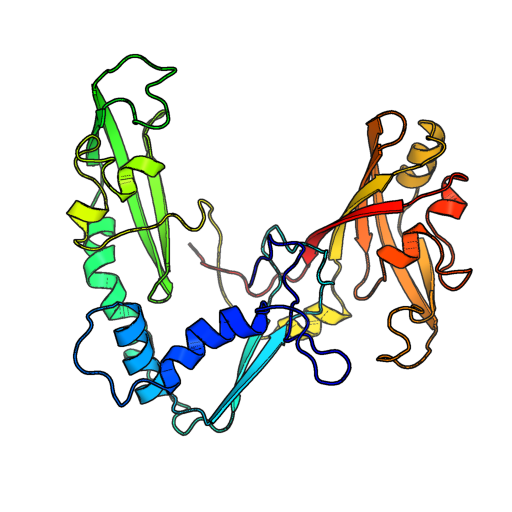 PRO A 1 185 ? 2.907 22.072 -27.953 1.00 85.75 185 PRO A C 1
ATOM 1486 O O . PRO A 1 185 ? 2.423 22.520 -26.915 1.00 85.75 185 PRO A O 1
ATOM 1489 N N . ASN A 1 186 ? 2.934 20.768 -28.196 1.00 84.69 186 ASN A N 1
ATOM 1490 C CA . ASN A 1 186 ? 2.648 19.746 -27.192 1.00 84.69 186 ASN A CA 1
ATOM 1491 C C . ASN A 1 186 ? 3.765 18.696 -27.162 1.00 84.69 186 ASN A C 1
ATOM 1493 O O . ASN A 1 186 ? 4.509 18.537 -28.127 1.00 84.69 186 ASN A O 1
ATOM 1497 N N . LEU A 1 187 ? 3.881 17.978 -26.047 1.00 78.81 187 LEU A N 1
ATOM 1498 C CA . LEU A 1 187 ? 4.981 17.050 -25.790 1.00 78.81 187 LEU A CA 1
ATOM 1499 C C . LEU A 1 187 ? 5.081 15.972 -26.880 1.00 78.81 187 LEU A C 1
ATOM 1501 O O . LEU A 1 187 ? 6.175 15.752 -27.389 1.00 78.81 187 LEU A O 1
ATOM 1505 N N . ARG A 1 188 ? 3.956 15.394 -27.333 1.00 77.56 188 ARG A N 1
ATOM 1506 C CA . ARG A 1 188 ? 3.917 14.464 -28.480 1.00 77.56 188 ARG A CA 1
ATOM 1507 C C . ARG A 1 188 ? 4.596 15.034 -29.734 1.00 77.56 188 ARG A C 1
ATOM 1509 O O . ARG A 1 188 ? 5.336 14.308 -30.391 1.00 77.56 188 ARG A O 1
ATOM 1516 N N . GLN A 1 189 ? 4.363 16.302 -30.085 1.00 74.94 189 GLN A N 1
ATOM 1517 C CA . GLN A 1 189 ? 5.037 16.943 -31.228 1.00 74.94 189 GLN A CA 1
ATOM 1518 C C . GLN A 1 189 ? 6.541 17.134 -30.988 1.00 74.94 189 GLN A C 1
ATOM 1520 O O . GLN A 1 189 ? 7.322 16.984 -31.921 1.00 74.94 189 GLN A O 1
ATOM 1525 N N . VAL A 1 190 ? 6.938 17.460 -29.754 1.00 71.50 190 VAL A N 1
ATOM 1526 C CA . VAL A 1 190 ? 8.340 17.696 -29.374 1.00 71.50 190 VAL A CA 1
ATOM 1527 C C . VAL A 1 190 ? 9.171 16.411 -29.452 1.00 71.50 190 VAL A C 1
ATOM 1529 O O . VAL A 1 190 ? 10.262 16.417 -30.022 1.00 71.50 190 VAL A O 1
ATOM 1532 N N . ILE A 1 191 ? 8.658 15.300 -28.912 1.00 65.94 191 ILE A N 1
ATOM 1533 C CA . ILE A 1 191 ? 9.414 14.037 -28.834 1.00 65.94 191 ILE A CA 1
ATOM 1534 C C . ILE A 1 191 ? 9.096 13.040 -29.954 1.00 65.94 191 ILE A C 1
ATOM 1536 O O . ILE A 1 191 ? 9.853 12.096 -30.162 1.00 65.94 191 ILE A O 1
ATOM 1540 N N . GLY A 1 192 ? 8.002 13.239 -30.694 1.00 62.91 192 GLY A N 1
ATOM 1541 C CA . GLY A 1 192 ? 7.606 12.397 -31.828 1.00 62.91 192 GLY A CA 1
ATOM 1542 C C . GLY A 1 192 ? 6.920 11.073 -31.466 1.00 62.91 192 GLY A C 1
ATOM 1543 O O . GLY A 1 192 ? 6.626 10.292 -32.370 1.00 62.91 192 GLY A O 1
ATOM 1544 N N . VAL A 1 193 ? 6.632 10.814 -30.185 1.00 60.09 193 VAL A N 1
ATOM 1545 C CA . VAL A 1 193 ? 5.933 9.605 -29.708 1.00 60.09 193 VAL A CA 1
ATOM 1546 C C . VAL A 1 193 ? 4.682 9.956 -28.899 1.00 60.09 193 VAL A C 1
ATOM 1548 O O . VAL A 1 193 ? 4.577 11.043 -28.331 1.00 60.09 193 VAL A O 1
ATOM 1551 N N . ASP A 1 194 ? 3.707 9.046 -28.877 1.00 58.03 194 ASP A N 1
ATOM 1552 C CA . ASP A 1 194 ? 2.468 9.222 -28.115 1.00 58.03 194 ASP A CA 1
ATOM 1553 C C . ASP A 1 194 ? 2.690 9.054 -26.605 1.00 58.03 194 ASP A C 1
ATOM 1555 O O . ASP A 1 194 ? 3.461 8.201 -26.170 1.00 58.03 194 ASP A O 1
ATOM 1559 N N . LEU A 1 195 ? 2.002 9.881 -25.810 1.00 59.56 195 LEU A N 1
ATOM 1560 C CA . LEU A 1 195 ? 2.205 9.988 -24.365 1.00 59.56 195 LEU A CA 1
ATOM 1561 C C . LEU A 1 195 ? 0.913 9.844 -23.564 1.00 59.56 195 LEU A C 1
ATOM 1563 O O . LEU A 1 195 ? -0.080 10.537 -23.813 1.00 59.56 195 LEU A O 1
ATOM 1567 N N . ASP A 1 196 ? 0.990 9.053 -22.494 1.00 58.81 196 ASP A N 1
ATOM 1568 C CA . ASP A 1 196 ? -0.056 8.925 -21.485 1.00 58.81 196 ASP A CA 1
ATOM 1569 C C . ASP A 1 196 ? 0.418 9.329 -20.085 1.00 58.81 196 ASP A C 1
ATOM 1571 O O . ASP A 1 196 ? 1.482 8.942 -19.612 1.00 58.81 196 ASP A O 1
ATOM 1575 N N . ILE A 1 197 ? -0.412 10.121 -19.395 1.00 55.12 197 ILE A N 1
ATOM 1576 C CA . ILE A 1 197 ? -0.181 10.510 -18.000 1.00 55.12 197 ILE A CA 1
ATOM 1577 C C . ILE A 1 197 ? -0.759 9.407 -17.118 1.00 55.12 197 ILE A C 1
ATOM 1579 O O . ILE A 1 197 ? -1.964 9.363 -16.869 1.00 55.12 197 ILE A O 1
ATOM 1583 N N . VAL A 1 198 ? 0.125 8.526 -16.665 1.00 45.16 198 VAL A N 1
ATOM 1584 C CA . VAL A 1 198 ? -0.195 7.370 -15.813 1.00 45.16 198 VAL A CA 1
ATOM 1585 C C . VAL A 1 198 ? -0.318 7.793 -14.342 1.00 45.16 198 VAL A C 1
ATOM 1587 O O . VAL A 1 198 ? -1.189 7.310 -13.623 1.00 45.16 198 VAL A O 1
ATOM 1590 N N . ALA A 1 199 ? 0.504 8.756 -13.915 1.00 42.34 199 ALA A N 1
ATOM 1591 C CA . ALA A 1 199 ? 0.433 9.450 -12.628 1.00 42.34 199 ALA A CA 1
ATOM 1592 C C . ALA A 1 199 ? 0.991 10.883 -12.771 1.00 42.34 199 ALA A C 1
ATOM 1594 O O . ALA A 1 199 ? 1.679 11.180 -13.746 1.00 42.34 199 ALA A O 1
ATOM 1595 N N . LEU A 1 200 ? 0.707 11.772 -11.811 1.00 43.16 200 LEU A N 1
ATOM 1596 C CA . LEU A 1 200 ? 1.185 13.165 -11.796 1.00 43.16 200 LEU A CA 1
ATOM 1597 C C . LEU A 1 200 ? 1.640 13.532 -10.355 1.00 43.16 200 LEU A C 1
ATOM 1599 O O . LEU A 1 200 ? 0.803 13.965 -9.565 1.00 43.16 200 LEU A O 1
ATOM 1603 N N . ASN A 1 201 ? 2.937 13.291 -10.034 1.00 44.25 201 ASN A N 1
ATOM 1604 C CA . ASN A 1 201 ? 3.590 13.229 -8.683 1.00 44.25 201 ASN A CA 1
ATOM 1605 C C . ASN A 1 201 ? 5.081 13.789 -8.628 1.00 44.25 201 ASN A C 1
ATOM 1607 O O . ASN A 1 201 ? 5.389 14.638 -9.460 1.00 44.25 201 ASN A O 1
ATOM 1611 N N . VAL A 1 202 ? 5.991 13.292 -7.699 1.00 39.66 202 VAL A N 1
ATOM 1612 C CA . VAL A 1 202 ? 7.452 13.653 -7.369 1.00 39.66 202 VAL A CA 1
ATOM 1613 C C . VAL A 1 202 ? 8.396 12.469 -6.815 1.00 39.66 202 VAL A C 1
ATOM 1615 O O . VAL A 1 202 ? 8.122 11.333 -7.195 1.00 39.66 202 VAL A O 1
ATOM 1618 N N . GLU A 1 203 ? 9.488 12.669 -5.987 1.00 28.78 203 GLU A N 1
ATOM 1619 C CA . GLU A 1 203 ? 10.329 11.753 -5.058 1.00 28.78 203 GLU A CA 1
ATOM 1620 C C . GLU A 1 203 ? 11.881 11.426 -5.289 1.00 28.78 203 GLU A C 1
ATOM 1622 O O . GLU A 1 203 ? 12.295 11.593 -6.427 1.00 28.78 203 GLU A O 1
ATOM 1627 N N . VAL A 1 204 ? 12.697 10.945 -4.261 1.00 23.41 204 VAL A N 1
ATOM 1628 C CA . VAL A 1 204 ? 14.241 10.816 -4.168 1.00 23.41 204 VAL A CA 1
ATOM 1629 C C . VAL A 1 204 ? 15.022 9.499 -3.624 1.00 23.41 204 VAL A C 1
ATOM 1631 O O . VAL A 1 204 ? 14.539 8.991 -2.614 1.00 23.41 204 VAL A O 1
ATOM 1634 N N . TRP A 1 205 ? 16.206 9.000 -4.201 1.00 30.17 205 TRP A N 1
ATOM 1635 C CA . TRP A 1 205 ? 16.944 7.614 -4.407 1.00 30.17 205 TRP A CA 1
ATOM 1636 C C . TRP A 1 205 ? 17.957 6.977 -3.367 1.00 30.17 205 TRP A C 1
ATOM 1638 O O . TRP A 1 205 ? 18.703 7.736 -2.754 1.00 30.17 205 TRP A O 1
ATOM 1648 N N . LYS A 1 206 ? 18.121 5.606 -3.355 1.00 23.56 206 LYS A N 1
ATOM 1649 C CA . LYS A 1 206 ? 19.330 4.690 -3.508 1.00 23.56 206 LYS A CA 1
ATOM 1650 C C . LYS A 1 206 ? 19.220 3.227 -2.913 1.00 23.56 206 LYS A C 1
ATOM 1652 O O . LYS A 1 206 ? 19.330 3.006 -1.710 1.00 23.56 206 LYS A O 1
ATOM 1657 N N . ASP A 1 207 ? 19.096 2.171 -3.741 1.00 50.72 207 ASP A N 1
ATOM 1658 C CA . ASP A 1 207 ? 18.018 1.142 -3.611 1.00 50.72 207 ASP A CA 1
ATOM 1659 C C . ASP A 1 207 ? 18.291 -0.355 -3.179 1.00 50.72 207 ASP A C 1
ATOM 1661 O O . ASP A 1 207 ? 17.445 -1.200 -3.448 1.00 50.72 207 ASP A O 1
ATOM 1665 N N . VAL A 1 208 ? 19.361 -0.790 -2.476 1.00 40.12 208 VAL A N 1
ATOM 1666 C CA . VAL A 1 208 ? 19.762 -2.254 -2.429 1.00 40.12 208 VAL A CA 1
ATOM 1667 C C . VAL A 1 208 ? 19.001 -3.362 -1.587 1.00 40.12 208 VAL A C 1
ATOM 1669 O O . VAL A 1 208 ? 18.565 -4.339 -2.187 1.00 40.12 208 VAL A O 1
ATOM 1672 N N . LYS A 1 209 ? 18.906 -3.350 -0.231 1.00 48.56 209 LYS A N 1
ATOM 1673 C CA . LYS A 1 209 ? 18.757 -4.563 0.658 1.00 48.56 209 LYS A CA 1
ATOM 1674 C C . LYS A 1 209 ? 17.593 -4.615 1.680 1.00 48.56 209 LYS A C 1
ATOM 1676 O O . LYS A 1 209 ? 17.189 -5.705 2.088 1.00 48.56 209 LYS A O 1
ATOM 1681 N N . TYR A 1 210 ? 17.061 -3.479 2.137 1.00 56.69 210 TYR A N 1
ATOM 1682 C CA . TYR A 1 210 ? 16.366 -3.412 3.438 1.00 56.69 210 TYR A CA 1
ATOM 1683 C C . TYR A 1 210 ? 14.946 -4.032 3.407 1.00 56.69 210 TYR A C 1
ATOM 1685 O O . TYR A 1 210 ? 14.274 -4.127 4.428 1.00 56.69 210 TYR A O 1
ATOM 1693 N N . LEU A 1 211 ? 14.470 -4.453 2.232 1.00 51.97 211 LEU A N 1
ATOM 1694 C CA . LEU A 1 211 ? 13.139 -5.000 1.931 1.00 51.97 211 LEU A CA 1
ATOM 1695 C C . LEU A 1 211 ? 12.599 -5.978 2.992 1.00 51.97 211 LEU A C 1
ATOM 1697 O O . LEU A 1 211 ? 11.444 -5.871 3.411 1.00 51.97 211 LEU A O 1
ATOM 1701 N N . LYS A 1 212 ? 13.444 -6.939 3.389 1.00 53.81 212 LYS A N 1
ATOM 1702 C CA . LYS A 1 212 ? 13.096 -8.044 4.295 1.00 53.81 212 LYS A CA 1
ATOM 1703 C C . LYS A 1 212 ? 13.163 -7.623 5.762 1.00 53.81 212 LYS A C 1
ATOM 1705 O O . LYS A 1 212 ? 12.205 -7.856 6.485 1.00 53.81 212 LYS A O 1
ATOM 1710 N N . GLU A 1 213 ? 14.221 -6.912 6.157 1.00 58.03 213 GLU A N 1
ATOM 1711 C CA . GLU A 1 213 ? 14.345 -6.259 7.476 1.00 58.03 213 GLU A CA 1
ATOM 1712 C C . GLU A 1 213 ? 13.115 -5.352 7.738 1.00 58.03 213 GLU A C 1
ATOM 1714 O O . GLU A 1 213 ? 12.515 -5.345 8.814 1.00 58.03 213 GLU A O 1
ATOM 1719 N N . GLY A 1 214 ? 12.643 -4.675 6.687 1.00 57.75 214 GLY A N 1
ATOM 1720 C CA . GLY A 1 214 ? 11.425 -3.872 6.673 1.00 57.75 214 GLY A CA 1
ATOM 1721 C C . GLY A 1 214 ? 10.103 -4.611 6.870 1.00 57.75 214 GLY A C 1
ATOM 1722 O O . GLY A 1 214 ? 9.111 -3.989 7.254 1.00 57.75 214 GLY A O 1
ATOM 1723 N N . GLU A 1 215 ? 10.044 -5.915 6.596 1.00 61.03 215 GLU A N 1
ATOM 1724 C CA . GLU A 1 215 ? 8.797 -6.669 6.730 1.00 61.03 215 GLU A CA 1
ATOM 1725 C C . GLU A 1 215 ? 8.459 -6.960 8.192 1.00 61.03 215 GLU A C 1
ATOM 1727 O O . GLU A 1 215 ? 7.277 -6.879 8.549 1.00 61.03 215 GLU A O 1
ATOM 1732 N N . GLU A 1 216 ? 9.483 -7.269 8.994 1.00 58.00 216 GLU A N 1
ATOM 1733 C CA . GLU A 1 216 ? 9.381 -7.855 10.337 1.00 58.00 216 GLU A CA 1
ATOM 1734 C C . GLU A 1 216 ? 9.618 -6.855 11.475 1.00 58.00 216 GLU A C 1
ATOM 1736 O O . GLU A 1 216 ? 9.036 -7.016 12.546 1.00 58.00 216 GLU A O 1
ATOM 1741 N N . GLU A 1 217 ? 10.420 -5.809 11.254 1.00 61.97 217 GLU A N 1
ATOM 1742 C CA . GLU A 1 217 ? 10.756 -4.836 12.304 1.00 61.97 217 GLU A CA 1
ATOM 1743 C C . GLU A 1 217 ? 9.950 -3.539 12.226 1.00 61.97 217 GLU A C 1
ATOM 1745 O O . GLU A 1 217 ? 9.707 -2.891 13.243 1.00 61.97 217 GLU A O 1
ATOM 1750 N N . LYS A 1 218 ? 9.590 -3.103 11.014 1.00 72.69 218 LYS A N 1
ATOM 1751 C CA . LYS A 1 218 ? 9.174 -1.715 10.787 1.00 72.69 218 LYS A CA 1
ATOM 1752 C C . LYS A 1 218 ? 7.674 -1.510 10.934 1.00 72.69 218 LYS A C 1
ATOM 1754 O O . LYS A 1 218 ? 6.856 -2.376 10.602 1.00 72.69 218 LYS A O 1
ATOM 1759 N N . THR A 1 219 ? 7.322 -0.322 11.414 1.00 84.19 219 THR A N 1
ATOM 1760 C CA . THR A 1 219 ? 5.934 0.070 11.621 1.00 84.19 219 THR A CA 1
ATOM 1761 C C . THR A 1 219 ? 5.197 0.2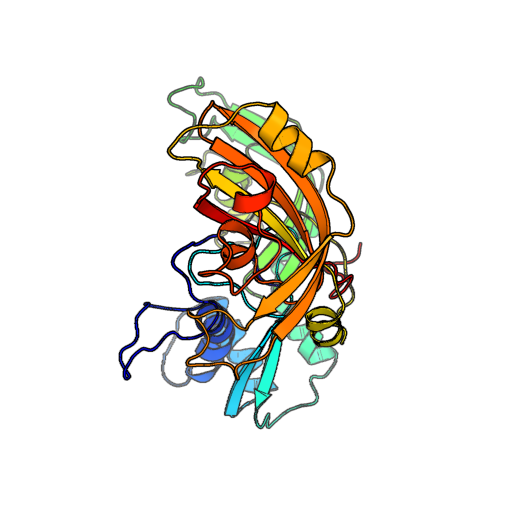55 10.297 1.00 84.19 219 THR A C 1
ATOM 1763 O O . THR A 1 219 ? 5.781 0.502 9.235 1.00 84.19 219 THR A O 1
ATOM 1766 N N . LYS A 1 220 ? 3.880 0.072 10.340 1.00 83.94 220 LYS A N 1
ATOM 1767 C CA . LYS A 1 220 ? 2.985 0.226 9.190 1.00 83.94 220 LYS A CA 1
ATOM 1768 C C . LYS A 1 220 ? 1.847 1.150 9.598 1.00 83.94 220 LYS A C 1
ATOM 1770 O O . LYS A 1 220 ? 1.268 0.966 10.669 1.00 83.94 220 LYS A O 1
ATOM 1775 N N . THR A 1 221 ? 1.565 2.135 8.752 1.00 88.06 221 THR A N 1
ATOM 1776 C CA . THR A 1 221 ? 0.502 3.118 8.972 1.00 88.06 221 THR A CA 1
ATOM 1777 C C . THR A 1 221 ? -0.680 2.785 8.078 1.00 88.06 221 THR A C 1
ATOM 1779 O O . THR A 1 221 ? -0.518 2.549 6.875 1.00 88.06 221 THR A O 1
ATOM 1782 N N . TYR A 1 222 ? -1.866 2.761 8.671 1.00 92.25 222 TYR A N 1
ATOM 1783 C CA . TYR A 1 222 ? -3.115 2.404 8.016 1.00 92.25 222 TYR A CA 1
ATOM 1784 C C . TYR A 1 222 ? -4.159 3.491 8.231 1.00 92.25 222 TYR A C 1
ATOM 1786 O O . TYR A 1 222 ? -4.207 4.104 9.297 1.00 92.25 222 TYR A O 1
ATOM 1794 N N . CYS A 1 223 ? -5.051 3.629 7.256 1.00 92.75 223 CYS A N 1
ATOM 1795 C CA . CYS A 1 223 ? -6.305 4.353 7.401 1.00 92.75 223 CYS A CA 1
ATOM 1796 C C . CYS A 1 223 ? -7.456 3.384 7.127 1.00 92.75 223 CYS A C 1
ATOM 1798 O O . CYS A 1 223 ? -7.492 2.710 6.091 1.00 92.75 223 CYS A O 1
ATOM 1800 N N . ALA A 1 224 ? -8.378 3.281 8.079 1.00 93.94 224 ALA A N 1
ATOM 1801 C CA . ALA A 1 224 ? -9.594 2.495 7.964 1.00 93.94 224 ALA A CA 1
ATOM 1802 C C . ALA A 1 224 ? -10.817 3.418 7.946 1.00 93.94 224 ALA A C 1
ATOM 1804 O O . ALA A 1 224 ? -10.931 4.325 8.769 1.00 93.94 224 ALA A O 1
ATOM 1805 N N . LEU A 1 225 ? -11.753 3.162 7.031 1.00 93.00 225 LEU A N 1
ATOM 1806 C CA . LEU A 1 225 ? -13.115 3.676 7.130 1.00 93.00 225 LEU A CA 1
ATOM 1807 C C . LEU A 1 225 ? -13.914 2.711 8.004 1.00 93.00 225 LEU A C 1
ATOM 1809 O O . LEU A 1 225 ? -14.170 1.569 7.606 1.00 93.00 225 LEU A O 1
ATOM 1813 N N . CYS A 1 226 ? -14.289 3.185 9.182 1.00 93.19 226 CYS A N 1
ATOM 1814 C CA . CYS A 1 226 ? -15.035 2.442 10.179 1.00 93.19 226 CYS A CA 1
ATOM 1815 C C . CYS A 1 226 ? -16.530 2.770 10.118 1.00 93.19 226 CYS A C 1
ATOM 1817 O O . CYS A 1 226 ? -16.907 3.899 9.805 1.00 93.19 226 CYS A O 1
ATOM 1819 N N . LEU A 1 227 ? -17.359 1.775 10.435 1.00 93.62 227 LEU A N 1
ATOM 1820 C CA . LEU A 1 227 ? -18.817 1.870 10.531 1.00 93.62 227 LEU A CA 1
ATOM 1821 C C . LEU A 1 227 ? -19.282 1.269 11.863 1.00 93.62 227 LEU A C 1
ATOM 1823 O O . LEU A 1 227 ? -18.960 0.116 12.149 1.00 93.62 227 LEU A O 1
ATOM 1827 N N . SER A 1 228 ? -20.087 2.010 12.625 1.00 93.25 228 SER A N 1
ATOM 1828 C CA . SER A 1 228 ? -20.957 1.455 13.666 1.00 93.25 228 SER A CA 1
ATOM 1829 C C . SER A 1 228 ? -22.397 1.387 13.168 1.00 93.25 228 SER A C 1
ATOM 1831 O O . SER A 1 228 ? -23.000 2.405 12.825 1.00 93.25 228 SER A O 1
ATOM 1833 N N . THR A 1 229 ? -22.989 0.193 13.173 1.00 88.75 229 THR A N 1
ATOM 1834 C CA . THR A 1 229 ? -24.401 -0.010 12.802 1.00 88.75 229 THR A CA 1
ATOM 1835 C C . THR A 1 229 ? -25.367 0.624 13.803 1.00 88.75 229 THR A C 1
ATOM 1837 O O . THR A 1 229 ? -26.446 1.059 13.416 1.00 88.75 229 THR A O 1
ATOM 1840 N N . GLN A 1 230 ? -24.964 0.724 15.071 1.00 90.25 230 GLN A N 1
ATOM 1841 C CA . GLN A 1 230 ? -25.745 1.327 16.158 1.00 90.25 230 GLN A CA 1
ATOM 1842 C C . GLN A 1 230 ? -25.441 2.827 16.338 1.00 90.25 230 GLN A C 1
ATOM 1844 O O . GLN A 1 230 ? -26.053 3.490 17.171 1.00 90.25 230 GLN A O 1
ATOM 1849 N N . GLY A 1 231 ? -24.494 3.357 15.558 1.00 90.31 231 GLY A N 1
ATOM 1850 C CA . GLY A 1 231 ? -23.912 4.680 15.752 1.00 90.31 231 GLY A CA 1
ATOM 1851 C C . GLY A 1 231 ? -22.894 4.712 16.897 1.00 90.31 231 GLY A C 1
ATOM 1852 O O . GLY A 1 231 ? -22.597 3.692 17.527 1.00 90.31 231 GLY A O 1
ATOM 1853 N N . TYR A 1 232 ? -22.302 5.875 17.142 1.00 91.94 232 TYR A N 1
ATOM 1854 C CA . TYR A 1 232 ? -21.369 6.096 18.249 1.00 91.94 232 TYR A CA 1
ATOM 1855 C C . TYR A 1 232 ? -21.490 7.532 18.785 1.00 91.94 232 TYR A C 1
ATOM 1857 O O . TYR A 1 232 ? -22.050 8.411 18.130 1.00 91.94 232 TYR A O 1
ATOM 1865 N N . ASN A 1 233 ? -20.973 7.780 19.990 1.00 89.56 233 ASN A N 1
ATOM 1866 C CA . ASN A 1 233 ? -20.852 9.124 20.562 1.00 89.56 233 ASN A CA 1
ATOM 1867 C C . ASN A 1 233 ? -19.382 9.577 20.576 1.00 89.56 233 ASN A C 1
ATOM 1869 O O . ASN A 1 233 ? -18.475 8.755 20.452 1.00 89.56 233 ASN A O 1
ATOM 1873 N N . THR A 1 234 ? -19.129 10.879 20.730 1.00 87.69 234 THR A N 1
ATOM 1874 C CA . THR A 1 234 ? -17.758 11.428 20.725 1.00 87.69 234 THR A CA 1
ATOM 1875 C C . THR A 1 234 ? -16.874 10.772 21.785 1.00 87.69 234 THR A C 1
ATOM 1877 O O . THR A 1 234 ? -15.787 10.315 21.452 1.00 87.69 234 THR A O 1
ATOM 1880 N N . ALA A 1 235 ? -17.406 10.567 22.995 1.00 91.31 235 ALA A N 1
ATOM 1881 C CA . ALA A 1 235 ? -16.714 9.896 24.097 1.00 91.31 235 ALA A CA 1
ATOM 1882 C C . ALA A 1 235 ? -16.217 8.474 23.754 1.00 91.31 235 ALA A C 1
ATOM 1884 O O . ALA A 1 235 ? -15.243 8.000 24.335 1.00 91.31 235 ALA A O 1
ATOM 1885 N N . ALA A 1 236 ? -16.857 7.772 22.813 1.00 90.69 236 ALA A N 1
ATOM 1886 C CA . ALA A 1 236 ? -16.383 6.481 22.325 1.00 90.69 236 ALA A CA 1
ATOM 1887 C C . ALA A 1 236 ? -15.145 6.610 21.416 1.00 90.69 236 ALA A C 1
ATOM 1889 O O . ALA A 1 236 ? -14.288 5.729 21.444 1.00 90.69 236 ALA A O 1
ATOM 1890 N N . LEU A 1 237 ? -15.022 7.699 20.646 1.00 92.56 237 LEU A N 1
ATOM 1891 C CA . LEU A 1 237 ? -13.806 8.004 19.881 1.00 92.56 237 LEU A CA 1
ATOM 1892 C C . LEU A 1 237 ? -12.709 8.604 20.765 1.00 92.56 237 LEU A C 1
ATOM 1894 O O . LEU A 1 237 ? -11.540 8.308 20.541 1.00 92.56 237 LEU A O 1
ATOM 1898 N N . ASP A 1 238 ? -13.067 9.385 21.784 1.00 93.31 238 ASP A N 1
ATOM 1899 C CA . ASP A 1 238 ? -12.106 9.959 22.733 1.00 93.31 238 ASP A CA 1
ATOM 1900 C C . ASP A 1 238 ? -11.313 8.843 23.438 1.00 93.31 238 ASP A C 1
ATOM 1902 O O . ASP A 1 238 ? -10.084 8.856 23.411 1.00 93.31 238 ASP A O 1
ATOM 1906 N N . LYS A 1 239 ? -11.991 7.769 23.874 1.00 94.62 239 LYS A N 1
ATOM 1907 C CA . LYS A 1 239 ? -11.343 6.533 24.361 1.00 94.62 239 LYS A CA 1
ATOM 1908 C C . LYS A 1 239 ? -10.358 5.899 23.374 1.00 94.62 239 LYS A C 1
ATOM 1910 O O . LYS A 1 239 ? -9.437 5.222 23.813 1.00 94.62 239 LYS A O 1
ATOM 1915 N N . LEU A 1 240 ? -10.564 6.029 22.058 1.00 93.31 240 LEU A N 1
ATOM 1916 C CA . LEU A 1 240 ? -9.603 5.547 21.055 1.00 93.31 240 LEU A CA 1
ATOM 1917 C C . LEU A 1 240 ? -8.422 6.506 20.899 1.00 93.31 240 LEU A C 1
ATOM 1919 O O . LEU A 1 240 ? -7.307 6.048 20.683 1.00 93.31 240 LEU A O 1
ATOM 1923 N N . ASN A 1 241 ? -8.665 7.811 21.004 1.00 93.50 241 ASN A N 1
ATOM 1924 C CA . ASN A 1 241 ? -7.644 8.856 20.911 1.00 93.50 241 ASN A CA 1
ATOM 1925 C C . ASN A 1 241 ? -6.726 8.901 22.147 1.00 93.50 241 ASN A C 1
ATOM 1927 O O . ASN A 1 241 ? -5.579 9.325 22.040 1.00 93.50 241 ASN A O 1
ATOM 1931 N N . GLU A 1 242 ? -7.201 8.424 23.299 1.00 93.81 242 GLU A N 1
ATOM 1932 C CA . GLU A 1 242 ? -6.408 8.234 24.523 1.00 93.81 242 GLU A CA 1
ATOM 1933 C C . GLU A 1 242 ? -5.443 7.030 24.446 1.00 93.81 242 GLU A C 1
ATOM 1935 O O . GLU A 1 242 ? -4.524 6.919 25.261 1.00 93.81 242 GLU A O 1
ATOM 1940 N N . LEU A 1 243 ? -5.611 6.121 23.475 1.00 91.94 243 LEU A N 1
ATOM 1941 C CA . LEU A 1 243 ? -4.779 4.922 23.349 1.00 91.94 243 LEU A CA 1
ATOM 1942 C C . LEU A 1 243 ? -3.451 5.184 22.626 1.00 91.94 243 LEU A C 1
ATOM 1944 O O . LEU A 1 243 ? -3.404 5.571 21.457 1.00 91.94 243 LEU A O 1
ATOM 1948 N N . SER A 1 244 ? -2.360 4.823 23.298 1.00 90.94 244 SER A N 1
ATOM 1949 C CA . SER A 1 244 ? -1.007 4.744 22.739 1.00 90.94 244 SER A CA 1
ATOM 1950 C C . SER A 1 244 ? -0.276 3.505 23.269 1.00 90.94 244 SER A C 1
ATOM 1952 O O . SER A 1 244 ? -0.617 2.995 24.335 1.00 90.94 244 SER A O 1
ATOM 1954 N N . GLU A 1 245 ? 0.684 2.990 22.493 1.00 93.44 245 GLU A N 1
ATOM 1955 C CA . GLU A 1 245 ? 1.511 1.808 22.814 1.00 93.44 245 GLU A CA 1
ATOM 1956 C C . GLU A 1 245 ? 0.714 0.587 23.332 1.00 93.44 245 GLU A C 1
ATOM 1958 O O . GLU A 1 245 ? 1.118 -0.126 24.254 1.00 93.44 245 GLU A O 1
ATOM 1963 N N . VAL A 1 246 ? -0.445 0.314 22.722 1.00 94.56 246 VAL A N 1
ATOM 1964 C CA . VAL A 1 246 ? -1.344 -0.765 23.152 1.00 94.56 246 VAL A CA 1
ATOM 1965 C C . VAL A 1 246 ? -0.755 -2.124 22.788 1.00 94.56 246 VAL A C 1
ATOM 1967 O O . VAL A 1 246 ? -0.591 -2.453 21.611 1.00 94.56 246 VAL A O 1
ATOM 1970 N N . SER A 1 247 ? -0.497 -2.944 23.805 1.00 95.88 247 SER A N 1
ATOM 1971 C CA . SER A 1 247 ? -0.139 -4.353 23.645 1.00 95.88 247 SER A CA 1
ATOM 1972 C C . SER A 1 247 ? -1.381 -5.188 23.316 1.00 95.88 247 SER A C 1
ATOM 1974 O O . SER A 1 247 ? -2.341 -5.220 24.085 1.00 95.88 247 SER A O 1
ATOM 1976 N N . VAL A 1 248 ? -1.361 -5.862 22.166 1.00 96.12 248 VAL A N 1
ATOM 1977 C CA . VAL A 1 248 ? -2.459 -6.670 21.626 1.00 96.12 248 VAL A CA 1
ATOM 1978 C C . VAL A 1 248 ? -2.002 -8.108 21.417 1.00 96.12 248 VAL A C 1
ATOM 1980 O O . VAL A 1 248 ? -1.096 -8.384 20.630 1.00 96.12 248 VAL A O 1
ATOM 1983 N N . GLU A 1 249 ? -2.664 -9.055 22.070 1.00 96.88 249 GLU A N 1
ATOM 1984 C CA . GLU A 1 249 ? -2.473 -10.480 21.822 1.00 96.88 249 GLU A CA 1
ATOM 1985 C C . GLU A 1 249 ? -3.333 -10.929 20.641 1.00 96.88 249 GLU A C 1
ATOM 1987 O O . GLU A 1 249 ? -4.563 -10.917 20.709 1.00 96.88 249 GLU A O 1
ATOM 1992 N N . GLN A 1 250 ? -2.690 -11.359 19.553 1.00 96.19 250 GLN A N 1
ATOM 1993 C CA . GLN A 1 250 ? -3.370 -11.863 18.362 1.00 96.19 250 GLN A CA 1
ATOM 1994 C C . GLN A 1 250 ? -3.036 -13.333 18.117 1.00 96.19 250 GLN A C 1
ATOM 1996 O O . GLN A 1 250 ? -1.915 -13.692 17.741 1.00 96.19 250 GLN A O 1
ATOM 2001 N N . LYS A 1 251 ? -4.033 -14.207 18.268 1.00 95.50 251 LYS A N 1
ATOM 2002 C CA . LYS A 1 251 ? -4.000 -15.546 17.670 1.00 95.50 251 LYS A CA 1
ATOM 2003 C C . LYS A 1 251 ? -4.094 -15.406 16.155 1.00 95.50 251 LYS A C 1
ATOM 2005 O O . LYS A 1 251 ? -4.752 -14.514 15.630 1.00 95.50 251 LYS A O 1
ATOM 2010 N N . THR A 1 252 ? -3.436 -16.315 15.446 1.00 89.44 252 THR A N 1
ATOM 2011 C CA . THR A 1 252 ? -3.432 -16.353 13.975 1.00 89.44 252 THR A CA 1
ATOM 2012 C C . THR A 1 252 ? -4.882 -16.386 13.450 1.00 89.44 252 THR A C 1
ATOM 2014 O O . THR A 1 252 ? -5.607 -17.304 13.842 1.00 89.44 252 THR A O 1
ATOM 2017 N N . PRO A 1 253 ? -5.336 -15.409 12.635 1.00 92.38 253 PRO A N 1
ATOM 2018 C CA . PRO A 1 253 ? -6.759 -15.237 12.326 1.00 92.38 253 PRO A CA 1
ATOM 2019 C C . PRO A 1 253 ? -7.429 -16.438 11.674 1.00 92.38 253 PRO A C 1
ATOM 2021 O O . PRO A 1 253 ? -6.814 -17.091 10.826 1.00 92.38 253 PRO A O 1
ATOM 2024 N N . LEU A 1 254 ? -8.709 -16.679 11.987 1.00 89.88 254 LEU A N 1
ATOM 2025 C CA . LEU A 1 254 ? -9.484 -17.795 11.415 1.00 89.88 254 LEU A CA 1
ATOM 2026 C C . LEU A 1 254 ? -9.376 -17.849 9.882 1.00 89.88 254 LEU A C 1
ATOM 2028 O O . LEU A 1 254 ? -9.016 -18.885 9.318 1.00 89.88 254 LEU A O 1
ATOM 2032 N N . ARG A 1 255 ? -9.560 -16.704 9.212 1.00 88.44 255 ARG A N 1
ATOM 2033 C CA . ARG A 1 255 ? -9.490 -16.582 7.744 1.00 88.44 255 ARG A CA 1
ATOM 2034 C C . ARG A 1 255 ? -8.122 -16.899 7.118 1.00 88.44 255 ARG A C 1
ATOM 2036 O O . ARG A 1 255 ? -8.045 -17.029 5.900 1.00 88.44 255 ARG A O 1
ATOM 2043 N N . VAL A 1 256 ? -7.042 -17.023 7.900 1.00 86.12 256 VAL A N 1
ATOM 2044 C CA . VAL A 1 256 ? -5.704 -17.419 7.406 1.00 86.12 256 VAL A CA 1
ATOM 2045 C C . VAL A 1 256 ? -5.161 -18.709 8.030 1.00 86.12 256 VAL A C 1
ATOM 2047 O O . VAL A 1 256 ? -4.085 -19.144 7.620 1.00 86.12 256 VAL A O 1
ATOM 2050 N N . LEU A 1 257 ? -5.883 -19.361 8.954 1.00 85.19 257 LEU A N 1
ATOM 2051 C CA . LEU A 1 257 ? -5.435 -20.614 9.592 1.00 85.19 257 LEU A CA 1
ATOM 2052 C C . LEU A 1 257 ? -5.130 -21.729 8.582 1.00 85.19 257 LEU A C 1
ATOM 2054 O O . LEU A 1 257 ? -4.174 -22.471 8.759 1.00 85.19 257 LEU A O 1
ATOM 2058 N N . HIS A 1 258 ? -5.870 -21.791 7.474 1.00 75.56 258 HIS A N 1
ATOM 2059 C CA . HIS A 1 258 ? -5.615 -22.736 6.381 1.00 75.56 258 HIS A CA 1
ATOM 2060 C C . HIS A 1 258 ? -4.267 -22.529 5.651 1.00 75.56 258 HIS A C 1
ATOM 2062 O O . HIS A 1 258 ? -3.895 -23.344 4.813 1.00 75.56 258 HIS A O 1
ATOM 2068 N N . ARG A 1 259 ? -3.535 -21.436 5.931 1.00 69.75 259 ARG A N 1
ATOM 2069 C CA . ARG A 1 259 ? -2.240 -21.088 5.304 1.00 69.75 259 ARG A CA 1
ATOM 2070 C C . ARG A 1 259 ? -1.121 -20.786 6.302 1.00 69.75 259 ARG A C 1
ATOM 2072 O O . ARG A 1 259 ? 0.008 -20.535 5.883 1.00 69.75 259 ARG A O 1
ATOM 2079 N N . ARG A 1 260 ? -1.418 -20.703 7.601 1.00 75.12 260 ARG A N 1
ATOM 2080 C CA . ARG A 1 260 ? -0.482 -20.249 8.640 1.00 75.12 260 ARG A CA 1
ATOM 2081 C C . ARG A 1 260 ? -0.664 -21.092 9.906 1.00 75.12 260 ARG A C 1
ATOM 2083 O O . ARG A 1 260 ? -1.805 -21.289 10.317 1.00 75.12 260 ARG A O 1
ATOM 2090 N N . PRO A 1 261 ? 0.426 -21.535 10.561 1.00 82.56 261 PRO A N 1
ATOM 2091 C CA . PR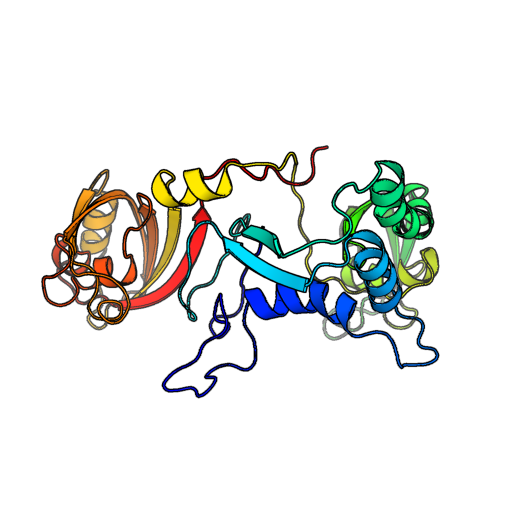O A 1 261 ? 0.324 -22.308 11.793 1.00 82.56 261 PRO A CA 1
ATOM 2092 C C . PRO A 1 261 ? -0.352 -21.488 12.895 1.00 82.56 261 PRO A C 1
ATOM 2094 O O . PRO A 1 261 ? -0.123 -20.279 13.015 1.00 82.56 261 PRO A O 1
ATOM 2097 N N . LEU A 1 262 ? -1.161 -22.159 13.717 1.00 90.38 262 LEU A N 1
ATOM 2098 C CA . LEU A 1 262 ? -1.804 -21.555 14.877 1.00 90.38 262 LEU A CA 1
ATOM 2099 C C . LEU A 1 262 ? -0.741 -21.102 15.886 1.00 90.38 262 LEU A C 1
ATOM 2101 O O . LEU A 1 262 ? -0.117 -21.918 16.553 1.00 90.38 262 LEU A O 1
ATOM 2105 N N . ALA A 1 263 ? -0.578 -19.791 16.021 1.00 88.38 263 ALA A N 1
ATOM 2106 C CA . ALA A 1 263 ? 0.229 -19.180 17.072 1.00 88.38 263 ALA A CA 1
ATOM 2107 C C . ALA A 1 263 ? -0.436 -17.900 17.590 1.00 88.38 263 ALA A C 1
ATOM 2109 O O . ALA A 1 263 ? -1.046 -17.164 16.803 1.00 88.38 263 ALA A O 1
ATOM 2110 N N . THR A 1 264 ? -0.283 -17.641 18.890 1.00 92.62 264 THR A N 1
ATOM 2111 C CA . THR A 1 264 ? -0.541 -16.342 19.531 1.00 92.62 264 THR A CA 1
ATOM 2112 C C . THR A 1 264 ? 0.707 -15.479 19.406 1.00 92.62 264 THR A C 1
ATOM 2114 O O . THR A 1 264 ? 1.819 -15.977 19.571 1.00 92.62 264 THR A O 1
ATOM 2117 N N . ARG A 1 265 ? 0.544 -14.195 19.086 1.00 92.12 265 ARG A N 1
ATOM 2118 C CA . ARG A 1 265 ? 1.639 -13.226 19.007 1.00 92.12 265 ARG A CA 1
ATOM 2119 C C . ARG A 1 265 ? 1.198 -11.915 19.637 1.00 92.12 265 ARG A C 1
ATOM 2121 O O . ARG A 1 265 ? 0.181 -11.362 19.229 1.00 92.12 265 ARG A O 1
ATOM 2128 N N . THR A 1 266 ? 1.986 -11.408 20.575 1.00 94.25 266 THR A N 1
ATOM 2129 C CA . THR A 1 266 ? 1.842 -10.041 21.078 1.00 94.25 266 THR A CA 1
ATOM 2130 C C . THR A 1 266 ? 2.297 -9.058 20.000 1.00 94.25 266 THR A C 1
ATOM 2132 O O . THR A 1 266 ? 3.284 -9.304 19.294 1.00 94.25 266 THR A O 1
ATOM 2135 N N . ARG A 1 267 ? 1.546 -7.976 19.820 1.00 93.81 267 ARG A N 1
ATOM 2136 C CA . ARG A 1 267 ? 1.778 -6.929 18.825 1.00 93.81 267 ARG A CA 1
ATOM 2137 C C . ARG A 1 267 ? 1.483 -5.569 19.425 1.00 93.81 267 ARG A C 1
ATOM 2139 O O . ARG A 1 267 ? 0.521 -5.439 20.168 1.00 93.81 267 ARG A O 1
ATOM 2146 N N . ILE A 1 268 ? 2.278 -4.568 19.070 1.00 93.50 268 ILE A N 1
ATOM 2147 C CA . ILE A 1 268 ? 2.076 -3.200 19.556 1.00 93.50 268 ILE A CA 1
ATOM 2148 C C . ILE A 1 268 ? 1.298 -2.376 18.522 1.00 93.50 268 ILE A C 1
ATOM 2150 O O . ILE A 1 268 ? 1.588 -2.412 17.319 1.00 93.50 268 ILE A O 1
ATOM 2154 N N . VAL A 1 269 ? 0.300 -1.631 18.994 1.00 95.00 269 VAL A N 1
ATOM 2155 C CA . VAL A 1 269 ? -0.347 -0.529 18.273 1.00 95.00 269 VAL A CA 1
ATOM 2156 C C . VAL A 1 269 ? 0.162 0.768 18.899 1.00 95.00 269 VAL A C 1
ATOM 2158 O O . VAL A 1 269 ? -0.255 1.138 19.991 1.00 95.00 269 VAL A O 1
ATOM 2161 N N . HIS A 1 270 ? 1.107 1.418 18.224 1.00 92.19 270 HIS A N 1
ATOM 2162 C CA . HIS A 1 270 ? 1.842 2.575 18.737 1.00 92.19 270 HIS A CA 1
ATOM 2163 C C . HIS A 1 270 ? 0.942 3.799 18.893 1.00 92.19 270 HIS A C 1
ATOM 2165 O O . HIS A 1 270 ? 0.899 4.418 19.953 1.00 92.19 270 HIS A O 1
ATOM 2171 N N . THR A 1 271 ? 0.180 4.117 17.844 1.00 93.38 271 THR A N 1
ATOM 2172 C CA . THR A 1 271 ? -0.748 5.250 17.841 1.00 93.38 271 THR A CA 1
ATOM 2173 C C . THR A 1 271 ? -2.087 4.872 17.232 1.00 93.38 271 THR A C 1
ATOM 2175 O O . THR A 1 271 ? -2.162 4.088 16.276 1.00 93.38 271 THR A O 1
ATOM 2178 N N . ILE A 1 272 ? -3.139 5.464 17.793 1.00 94.75 272 ILE A N 1
ATOM 2179 C CA . ILE A 1 272 ? -4.512 5.403 17.310 1.00 94.75 272 ILE A CA 1
ATOM 2180 C C . ILE A 1 272 ? -5.023 6.842 17.191 1.00 94.75 272 ILE A C 1
ATOM 2182 O O . ILE A 1 272 ? -4.760 7.680 18.049 1.00 94.75 272 ILE A O 1
ATOM 2186 N N . THR A 1 273 ? -5.733 7.160 16.111 1.00 94.69 273 THR A N 1
ATOM 2187 C CA . THR A 1 273 ? -6.454 8.434 15.991 1.00 94.69 273 THR A CA 1
ATOM 2188 C C . THR A 1 273 ? -7.766 8.216 15.251 1.00 94.69 273 THR A C 1
ATOM 2190 O O . THR A 1 273 ? -7.779 7.834 14.080 1.00 94.69 273 THR A O 1
ATOM 2193 N N . ALA A 1 274 ? -8.877 8.451 15.940 1.00 94.81 274 ALA A N 1
ATOM 2194 C CA . ALA A 1 274 ? -10.230 8.351 15.426 1.00 94.81 274 ALA A CA 1
ATOM 2195 C C . ALA A 1 274 ? -10.788 9.750 15.123 1.00 94.81 274 ALA A C 1
ATOM 2197 O O . ALA A 1 274 ? -10.929 10.586 16.017 1.00 94.81 274 ALA A O 1
ATOM 2198 N N . VAL A 1 275 ? -11.123 9.994 13.854 1.00 92.44 275 VAL A N 1
ATOM 2199 C CA . VAL A 1 275 ? -11.678 11.261 13.359 1.00 92.44 275 VAL A CA 1
ATOM 2200 C C . VAL A 1 275 ? -13.111 11.018 12.872 1.00 92.44 275 VAL A C 1
ATOM 2202 O O . VAL A 1 275 ? -13.288 10.246 11.922 1.00 92.44 275 VAL A O 1
ATOM 2205 N N . PRO A 1 276 ? -14.138 11.641 13.479 1.00 95.25 276 PRO A N 1
ATOM 2206 C CA . PRO A 1 276 ? -15.529 11.424 13.090 1.00 95.25 276 PRO A CA 1
ATOM 2207 C C . PRO A 1 276 ? -15.813 11.914 11.661 1.00 95.25 276 PRO A C 1
ATOM 2209 O O . PRO A 1 276 ? -15.218 12.887 11.195 1.00 95.25 276 PRO A O 1
ATOM 2212 N N . ILE A 1 277 ? -16.739 11.242 10.971 1.00 92.50 277 ILE A N 1
ATOM 2213 C CA . ILE A 1 277 ? -17.332 11.705 9.702 1.00 92.50 277 ILE A CA 1
ATOM 2214 C C . ILE A 1 277 ? -18.796 12.088 9.949 1.00 92.50 277 ILE A C 1
ATOM 2216 O O . ILE A 1 277 ? -19.198 13.212 9.662 1.00 92.50 277 ILE A O 1
ATOM 2220 N N . ASP A 1 278 ? -19.570 11.161 10.511 1.00 91.81 278 ASP A N 1
ATOM 2221 C CA . ASP A 1 278 ? -20.968 11.331 10.916 1.00 91.81 278 ASP A CA 1
ATOM 2222 C C . ASP A 1 278 ? -21.297 10.376 12.083 1.00 91.81 278 ASP A C 1
ATOM 2224 O O . ASP A 1 278 ? -20.402 9.727 12.618 1.00 91.81 278 ASP A O 1
ATOM 2228 N N . LEU A 1 279 ? -22.568 10.272 12.487 1.00 90.94 279 LEU A N 1
ATOM 2229 C CA . LEU A 1 279 ? -23.016 9.451 13.627 1.00 90.94 279 LEU A CA 1
ATOM 2230 C C . LEU A 1 279 ? -22.690 7.948 13.516 1.00 90.94 279 LEU A C 1
ATOM 2232 O O . LEU A 1 279 ? -22.703 7.253 14.532 1.00 90.94 279 LEU A O 1
ATOM 2236 N N . HIS A 1 280 ? -22.421 7.440 12.311 1.00 92.94 280 HIS A N 1
ATOM 2237 C CA . HIS A 1 280 ? -22.166 6.028 12.024 1.00 92.94 280 HIS A CA 1
ATOM 2238 C C . HIS A 1 280 ? -20.756 5.776 11.485 1.00 92.94 280 HIS A C 1
ATOM 2240 O O . HIS A 1 280 ? -20.178 4.728 11.779 1.00 92.94 280 HIS A O 1
ATOM 2246 N N . TYR A 1 281 ? -20.181 6.726 10.744 1.00 93.44 281 TYR A N 1
ATOM 2247 C CA . TYR A 1 281 ? -18.870 6.593 10.115 1.00 93.44 281 TYR A CA 1
ATOM 2248 C C . TYR A 1 281 ? -17.784 7.433 10.792 1.00 93.44 281 TYR A C 1
ATOM 2250 O O . TYR A 1 281 ? -17.987 8.597 11.140 1.00 93.44 281 TYR A O 1
ATOM 2258 N N . PHE A 1 282 ? -16.582 6.864 10.894 1.00 93.94 282 PHE A N 1
ATOM 2259 C CA . PHE A 1 282 ? -15.361 7.579 11.278 1.00 93.94 282 PHE A CA 1
ATOM 2260 C C . PHE A 1 282 ? -14.145 7.042 10.517 1.00 93.94 282 PHE A C 1
ATOM 2262 O O . PHE A 1 282 ? -14.157 5.920 10.004 1.00 93.94 282 PHE A O 1
ATOM 2269 N N . LYS A 1 283 ? -13.079 7.841 10.437 1.00 93.94 283 LYS A N 1
ATOM 2270 C CA . LYS A 1 283 ? -11.762 7.366 9.998 1.00 93.94 283 LYS A CA 1
ATOM 2271 C C . LYS A 1 283 ? -10.933 6.969 11.201 1.00 93.94 283 LYS A C 1
ATOM 2273 O O . LYS A 1 283 ? -10.883 7.708 12.180 1.00 93.94 283 LYS A O 1
ATOM 2278 N N . LEU A 1 284 ? -10.243 5.845 11.090 1.00 94.88 284 LEU A N 1
ATOM 2279 C CA . LEU A 1 284 ? -9.299 5.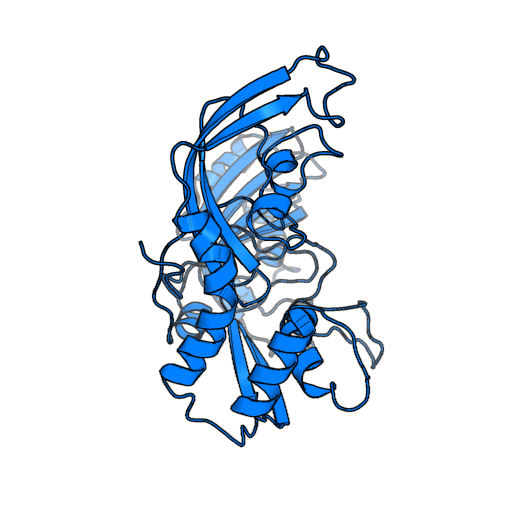373 12.085 1.00 94.88 284 LEU A CA 1
ATOM 2280 C C . LEU A 1 284 ? -7.905 5.291 11.467 1.00 94.88 284 LEU A C 1
ATOM 2282 O O . LEU A 1 284 ? -7.654 4.470 10.583 1.00 94.88 284 LEU A O 1
ATOM 2286 N N . TYR A 1 285 ? -7.011 6.141 11.951 1.00 93.44 285 TYR A N 1
ATOM 2287 C CA . TYR A 1 285 ? -5.594 6.129 11.629 1.00 93.44 285 TYR A CA 1
ATOM 2288 C C . TYR A 1 285 ? -4.862 5.289 12.676 1.00 93.44 285 TYR A C 1
ATOM 2290 O O . TYR A 1 285 ? -5.091 5.445 13.876 1.00 93.44 285 TYR A O 1
ATOM 2298 N N . LEU A 1 286 ? -4.013 4.369 12.223 1.00 93.44 286 LEU A N 1
ATOM 2299 C CA . LEU A 1 286 ? -3.298 3.419 13.075 1.00 93.44 286 LEU A CA 1
ATOM 2300 C C . LEU A 1 286 ? -1.836 3.349 12.658 1.00 93.44 286 LEU A C 1
ATOM 2302 O O . LEU A 1 286 ? -1.563 3.120 11.481 1.00 93.44 286 LEU A O 1
ATOM 2306 N N . THR A 1 287 ? -0.909 3.422 13.612 1.00 92.06 287 THR A N 1
ATOM 2307 C CA . THR A 1 287 ? 0.479 2.982 13.398 1.00 92.06 287 THR A CA 1
ATOM 2308 C C . THR A 1 287 ? 0.740 1.747 14.243 1.00 92.06 287 THR A C 1
ATOM 2310 O O . THR A 1 287 ? 0.619 1.790 15.464 1.00 92.06 287 THR A O 1
ATOM 2313 N N . THR A 1 288 ? 1.093 0.628 13.609 1.00 92.81 288 THR A N 1
ATOM 2314 C CA . THR A 1 288 ? 1.302 -0.650 14.306 1.00 92.81 288 THR A CA 1
ATOM 2315 C C . THR A 1 288 ? 2.677 -1.228 14.036 1.00 92.81 288 THR A C 1
ATOM 2317 O O . THR A 1 288 ? 3.275 -0.972 12.989 1.00 92.81 288 THR A O 1
ATOM 2320 N N . GLN A 1 289 ? 3.122 -2.107 14.928 1.00 90.88 289 GLN A N 1
ATOM 2321 C CA . GLN A 1 289 ? 4.206 -3.044 14.667 1.00 90.88 289 GLN A CA 1
ATOM 2322 C C . GLN A 1 289 ? 3.929 -3.877 13.397 1.00 90.88 289 GLN A C 1
ATOM 2324 O O . GLN A 1 289 ? 2.788 -4.067 12.956 1.00 90.88 289 GLN A O 1
ATOM 2329 N N . ALA A 1 290 ? 4.993 -4.407 12.804 1.00 82.62 290 ALA A N 1
ATOM 2330 C CA . ALA A 1 290 ? 4.927 -5.360 11.711 1.00 82.62 290 ALA A CA 1
ATOM 2331 C C . ALA A 1 290 ? 4.066 -6.605 12.023 1.00 82.62 290 ALA A C 1
ATOM 2333 O O . ALA A 1 290 ? 4.220 -7.292 13.035 1.00 82.62 290 ALA A O 1
ATOM 2334 N N . GLY A 1 291 ? 3.187 -6.958 11.082 1.00 86.31 291 GLY A N 1
ATOM 2335 C CA . GLY A 1 291 ? 2.396 -8.190 11.140 1.00 86.31 291 GLY A CA 1
ATOM 2336 C C . GLY A 1 291 ? 1.184 -8.147 12.076 1.00 86.31 291 GLY A C 1
ATOM 2337 O O . GLY A 1 291 ? 0.600 -9.200 12.320 1.00 86.31 291 GLY A O 1
ATOM 2338 N N . THR A 1 292 ? 0.802 -6.973 12.585 1.00 91.94 292 THR A N 1
ATOM 2339 C CA . THR A 1 292 ? -0.485 -6.766 13.269 1.00 91.94 292 THR A CA 1
ATOM 2340 C C . THR A 1 292 ? -1.645 -6.942 12.285 1.00 91.94 292 THR A C 1
ATOM 2342 O O . THR A 1 292 ? -1.656 -6.372 11.191 1.00 91.94 292 THR A O 1
ATOM 2345 N N . TYR A 1 293 ? -2.638 -7.736 12.672 1.00 92.69 293 TYR A N 1
ATOM 2346 C CA . TYR A 1 293 ? -3.824 -8.046 11.882 1.00 92.69 293 TYR A CA 1
ATOM 2347 C C . TYR A 1 293 ? -4.937 -7.029 12.175 1.00 92.69 293 TYR A C 1
ATOM 2349 O O . TYR A 1 293 ? -5.716 -7.187 13.116 1.00 92.69 293 TYR A O 1
ATOM 2357 N N . ILE A 1 294 ? -4.989 -5.965 11.366 1.00 93.38 294 ILE A N 1
ATOM 2358 C CA . ILE A 1 294 ? -5.879 -4.805 11.573 1.00 93.38 294 ILE A CA 1
ATOM 2359 C C . ILE A 1 294 ? -7.365 -5.170 11.478 1.00 93.38 294 ILE A C 1
ATOM 2361 O O . ILE A 1 294 ? -8.169 -4.698 12.280 1.00 93.38 294 ILE A O 1
ATOM 2365 N N . LYS A 1 295 ? -7.740 -6.033 10.521 1.00 91.25 295 LYS A N 1
ATOM 2366 C CA . LYS A 1 295 ? -9.136 -6.470 10.364 1.00 91.25 295 LYS A CA 1
ATOM 2367 C C . LYS A 1 295 ? -9.625 -7.149 11.638 1.00 91.25 295 LYS A C 1
ATOM 2369 O O . LYS A 1 295 ? -10.691 -6.804 12.122 1.00 91.25 295 LYS A O 1
ATOM 2374 N N . GLU A 1 296 ? -8.824 -8.029 12.218 1.00 94.38 296 GLU A N 1
ATOM 2375 C CA . GLU A 1 296 ? -9.148 -8.758 13.442 1.00 94.38 296 GLU A CA 1
ATOM 2376 C C . GLU A 1 296 ? -9.082 -7.884 14.704 1.00 94.38 296 GLU A C 1
ATOM 2378 O O . GLU A 1 296 ? -9.887 -8.074 15.616 1.00 94.38 296 GLU A O 1
ATOM 2383 N N . PHE A 1 297 ? -8.216 -6.865 14.731 1.00 94.06 297 PHE A N 1
ATOM 2384 C CA . PHE A 1 297 ? -8.183 -5.860 15.802 1.00 94.06 297 PHE A CA 1
ATOM 2385 C C . PHE A 1 297 ? -9.479 -5.034 15.908 1.00 94.06 297 PHE A C 1
ATOM 2387 O O . PHE A 1 297 ? -9.786 -4.540 16.991 1.00 94.06 297 PHE A O 1
ATOM 2394 N N . LYS A 1 298 ? -10.307 -4.949 14.851 1.00 90.88 298 LYS A N 1
ATOM 2395 C CA . LYS A 1 298 ? -11.627 -4.290 14.934 1.00 90.88 298 LYS A CA 1
ATOM 2396 C C . LYS A 1 298 ? -12.645 -5.075 15.777 1.00 90.88 298 LYS A C 1
ATOM 2398 O O . LYS A 1 298 ? -13.351 -4.478 16.582 1.00 90.88 298 LYS A O 1
ATOM 2403 N N . HIS A 1 299 ? -12.707 -6.401 15.603 1.00 87.19 299 HIS A N 1
ATOM 2404 C CA . HIS A 1 299 ? -13.835 -7.244 16.045 1.00 87.19 299 HIS A CA 1
ATOM 2405 C C . HIS A 1 299 ? -13.444 -8.387 16.994 1.00 87.19 299 HIS A C 1
ATOM 2407 O O . HIS A 1 299 ? -14.306 -9.150 17.431 1.00 87.19 299 HIS A O 1
ATOM 2413 N N . GLY A 1 300 ? -12.151 -8.553 17.273 1.00 88.69 300 GLY A N 1
ATOM 2414 C CA . GLY A 1 300 ? -11.634 -9.558 18.196 1.00 88.69 300 GLY A CA 1
ATOM 2415 C C . GLY A 1 300 ? -11.555 -10.985 17.655 1.00 88.69 300 GLY A C 1
ATOM 2416 O O . GLY A 1 300 ? -11.130 -11.858 18.404 1.00 88.69 300 GLY A O 1
ATOM 2417 N N . ASP A 1 301 ? -11.961 -11.255 16.407 1.00 92.50 301 ASP A N 1
ATOM 2418 C CA . ASP A 1 301 ? -11.954 -12.596 15.780 1.00 92.50 301 ASP A CA 1
ATOM 2419 C C . ASP A 1 301 ? -12.516 -13.700 16.702 1.00 92.50 301 ASP A C 1
ATOM 2421 O O . ASP A 1 301 ? -11.883 -14.719 16.938 1.00 92.50 301 ASP A O 1
ATOM 2425 N N . LEU A 1 302 ? -13.697 -13.469 17.295 1.00 91.19 302 LEU A N 1
ATOM 2426 C CA . LEU A 1 302 ? -14.338 -14.376 18.268 1.00 91.19 302 LEU A CA 1
ATOM 2427 C C . LEU A 1 302 ? -13.470 -14.651 19.521 1.00 91.19 302 LEU A C 1
ATOM 2429 O O . LEU A 1 302 ? -13.322 -15.790 19.960 1.00 91.19 302 LEU A O 1
ATOM 2433 N N . GLY A 1 303 ? -12.868 -13.603 20.095 1.00 90.94 303 GLY A N 1
ATOM 2434 C CA . GLY A 1 303 ? -12.010 -13.702 21.289 1.00 90.94 303 GLY A CA 1
ATOM 2435 C C . GLY A 1 303 ? -10.580 -14.182 20.999 1.00 90.94 303 GLY A C 1
ATOM 2436 O O . GLY A 1 303 ? -9.864 -14.631 21.896 1.00 90.94 303 GLY A O 1
ATOM 2437 N N . ARG A 1 304 ? -10.153 -14.118 19.735 1.00 95.06 304 ARG A N 1
ATOM 2438 C CA . ARG A 1 304 ? -8.806 -14.475 19.268 1.00 95.06 304 ARG A CA 1
ATOM 2439 C C . ARG A 1 304 ? -7.853 -13.280 19.186 1.00 95.06 304 ARG A C 1
ATOM 2441 O O . ARG A 1 304 ? -6.648 -13.502 19.105 1.00 95.06 304 ARG A O 1
ATOM 2448 N N . THR A 1 305 ? -8.369 -12.051 19.222 1.00 96.19 305 THR A N 1
ATOM 2449 C CA . THR A 1 305 ? -7.602 -10.804 19.375 1.00 96.19 305 THR A CA 1
ATOM 2450 C C . THR A 1 305 ? -8.093 -10.028 20.601 1.00 96.19 305 THR A C 1
ATOM 2452 O O . THR A 1 305 ? -9.284 -9.712 20.688 1.00 96.19 305 THR A O 1
ATOM 2455 N N . ASN A 1 306 ? -7.186 -9.723 21.533 1.00 94.44 306 ASN A N 1
ATOM 2456 C CA . ASN A 1 306 ? -7.491 -9.014 22.778 1.00 94.44 306 ASN A CA 1
ATOM 2457 C C . ASN A 1 306 ? -6.342 -8.062 23.197 1.00 94.44 306 ASN A C 1
ATOM 2459 O O . ASN A 1 306 ? -5.194 -8.507 23.211 1.00 94.44 306 ASN A O 1
ATOM 2463 N N . PRO A 1 307 ? -6.620 -6.801 23.585 1.00 95.06 307 PRO A N 1
ATOM 2464 C CA . PRO A 1 307 ? -7.895 -6.102 23.414 1.00 95.06 307 PRO A CA 1
ATOM 2465 C C . PRO A 1 307 ? -8.247 -5.908 21.927 1.00 95.06 307 PRO A C 1
ATOM 2467 O O . PRO A 1 307 ? -7.426 -6.124 21.036 1.00 95.06 307 PRO A O 1
ATOM 2470 N N . ASN A 1 308 ? -9.484 -5.512 21.645 1.00 94.94 308 ASN A N 1
ATOM 2471 C CA . ASN A 1 308 ? -9.935 -5.112 20.311 1.00 94.94 308 ASN A CA 1
ATOM 2472 C C . ASN A 1 308 ? -10.794 -3.841 20.372 1.00 94.94 308 ASN A C 1
ATOM 2474 O O . ASN A 1 308 ? -11.355 -3.505 21.414 1.00 94.94 308 ASN A O 1
ATOM 2478 N N . LEU A 1 309 ? -10.898 -3.132 19.247 1.00 93.06 309 LEU A N 1
ATOM 2479 C CA . LEU A 1 309 ? -11.537 -1.814 19.178 1.00 93.06 309 LEU A CA 1
ATOM 2480 C C . LEU A 1 309 ? -12.994 -1.841 19.666 1.00 93.06 309 LEU A C 1
ATOM 2482 O O . LEU A 1 309 ? -13.369 -0.976 20.453 1.00 93.06 309 LEU A O 1
ATOM 2486 N N . ARG A 1 310 ? -13.781 -2.862 19.286 1.00 92.25 310 ARG A N 1
ATOM 2487 C CA . ARG A 1 310 ? -15.168 -3.071 19.753 1.00 92.25 310 ARG A CA 1
ATOM 2488 C C . ARG A 1 310 ? -15.281 -3.084 21.285 1.00 92.25 310 ARG A C 1
ATOM 2490 O O . ARG A 1 310 ? -16.191 -2.465 21.825 1.00 92.25 310 ARG A O 1
ATOM 2497 N N . GLN A 1 311 ? -14.354 -3.744 21.990 1.00 92.19 311 GLN A N 1
ATOM 2498 C CA . GLN A 1 311 ? -14.323 -3.744 23.462 1.00 92.19 311 GLN A CA 1
ATOM 2499 C C . GLN A 1 311 ? -14.023 -2.356 24.045 1.00 92.19 311 GLN A C 1
ATOM 2501 O O . GLN A 1 311 ? -14.612 -1.993 25.059 1.00 92.19 311 GLN A O 1
ATOM 2506 N N . VAL A 1 312 ? -13.123 -1.586 23.422 1.00 92.31 312 VAL A N 1
ATOM 2507 C CA . VAL A 1 312 ? -12.737 -0.245 23.902 1.00 92.31 312 VAL A CA 1
ATOM 2508 C C . VAL A 1 312 ? -13.900 0.740 23.764 1.00 92.31 312 VAL A C 1
ATOM 2510 O O . VAL A 1 312 ? -14.245 1.443 24.717 1.00 92.31 312 VAL A O 1
ATOM 2513 N N . ILE A 1 313 ? -14.526 0.780 22.585 1.00 90.62 313 ILE A N 1
ATOM 2514 C CA . ILE A 1 313 ? -15.588 1.753 22.293 1.00 90.62 313 ILE A CA 1
ATOM 2515 C C . ILE A 1 313 ? -16.947 1.344 22.869 1.00 90.62 313 ILE A C 1
ATOM 2517 O O . ILE A 1 313 ? -17.769 2.212 23.154 1.00 90.62 313 ILE A O 1
ATOM 2521 N N . GLY A 1 314 ? -17.175 0.045 23.089 1.00 89.75 314 GLY A N 1
ATOM 2522 C CA . GLY A 1 314 ? -18.428 -0.490 23.632 1.00 89.75 314 GLY A CA 1
ATOM 2523 C C . GLY A 1 314 ? -19.590 -0.537 22.632 1.00 89.75 314 GLY A C 1
ATOM 2524 O O . GLY A 1 314 ? -20.719 -0.789 23.038 1.00 89.75 314 GLY A O 1
ATOM 2525 N N . VAL A 1 315 ? -19.322 -0.308 21.342 1.00 87.88 315 VAL A N 1
ATOM 2526 C CA . VAL A 1 315 ? -20.290 -0.400 20.238 1.00 87.88 315 VAL A CA 1
ATOM 2527 C C . VAL A 1 315 ? -19.765 -1.314 19.134 1.00 87.88 315 VAL A C 1
ATOM 2529 O O . VAL A 1 315 ? -18.556 -1.511 18.988 1.00 87.88 315 VAL A O 1
ATOM 2532 N N . ASP A 1 316 ? -20.682 -1.880 18.354 1.00 87.62 316 ASP A N 1
ATOM 2533 C CA . ASP A 1 316 ? -20.348 -2.763 17.238 1.00 87.62 316 ASP A CA 1
ATOM 2534 C C . ASP A 1 316 ? -19.625 -2.007 16.123 1.00 87.62 316 ASP A C 1
ATOM 2536 O O . ASP A 1 316 ? -20.009 -0.902 15.754 1.00 87.62 316 ASP A O 1
ATOM 2540 N N . LEU A 1 317 ? -18.565 -2.619 15.588 1.00 88.19 317 LEU A N 1
ATOM 2541 C CA . LEU A 1 317 ? -17.631 -1.968 14.677 1.00 88.19 317 LEU A CA 1
ATOM 2542 C C . LEU A 1 317 ? -17.297 -2.857 13.482 1.00 88.19 317 LEU A C 1
ATOM 2544 O O . LEU A 1 317 ? -16.822 -3.985 13.645 1.00 88.19 317 LEU A O 1
ATOM 2548 N N . ASP A 1 318 ? -17.436 -2.293 12.287 1.00 88.44 318 ASP A N 1
ATOM 2549 C CA . ASP A 1 318 ? -16.920 -2.858 11.047 1.00 88.44 318 ASP A CA 1
ATOM 2550 C C . ASP A 1 318 ? -15.899 -1.915 10.375 1.00 88.44 318 ASP A C 1
ATOM 2552 O O . ASP A 1 318 ? -15.822 -0.722 10.669 1.00 88.44 318 ASP A O 1
ATOM 2556 N N . ILE A 1 319 ? -15.086 -2.466 9.472 1.00 89.69 319 ILE A N 1
ATOM 2557 C CA . ILE A 1 319 ? -14.144 -1.748 8.609 1.00 89.69 319 ILE A CA 1
ATOM 2558 C C . ILE A 1 319 ? -14.638 -1.965 7.184 1.00 89.69 319 ILE A C 1
ATOM 2560 O O . ILE A 1 319 ? -14.477 -3.051 6.628 1.00 89.69 319 ILE A O 1
ATOM 2564 N N . VAL A 1 320 ? -15.221 -0.913 6.616 1.00 87.69 320 VAL A N 1
ATOM 2565 C CA . VAL A 1 320 ? -15.781 -0.882 5.256 1.00 87.69 320 VAL A CA 1
ATOM 2566 C C . VAL A 1 320 ? -14.668 -0.811 4.214 1.00 87.69 320 VAL A C 1
ATOM 2568 O O . VAL A 1 320 ? -14.772 -1.373 3.127 1.00 87.69 320 VAL A O 1
ATOM 2571 N N . ALA A 1 321 ? -13.579 -0.120 4.547 1.00 85.25 321 ALA A N 1
ATOM 2572 C CA . ALA A 1 321 ? -12.416 0.012 3.689 1.00 85.25 321 ALA A CA 1
ATOM 2573 C C . ALA A 1 321 ? -11.147 0.138 4.532 1.00 85.25 321 ALA A C 1
ATOM 2575 O O . ALA A 1 321 ? -11.146 0.823 5.549 1.00 85.25 321 ALA A O 1
ATOM 2576 N N . LEU A 1 322 ? -10.061 -0.489 4.083 1.00 88.94 322 LEU A N 1
ATOM 2577 C CA . LEU A 1 322 ? -8.740 -0.385 4.700 1.00 88.94 322 LEU A CA 1
ATOM 2578 C C . LEU A 1 322 ? -7.704 -0.039 3.630 1.00 88.94 322 LEU A C 1
ATOM 2580 O O . LEU A 1 322 ? -7.716 -0.613 2.534 1.00 88.94 322 LEU A O 1
ATOM 2584 N N . ASP A 1 323 ? -6.811 0.881 3.967 1.00 77.88 323 ASP A N 1
ATOM 2585 C CA . ASP A 1 323 ? -5.692 1.316 3.142 1.00 77.88 323 ASP A CA 1
ATOM 2586 C C . ASP A 1 323 ? -4.389 1.213 3.939 1.00 77.88 323 ASP A C 1
ATOM 2588 O O . ASP A 1 323 ? -4.339 1.570 5.117 1.00 77.88 323 ASP A O 1
ATOM 2592 N N . VAL A 1 324 ? -3.323 0.744 3.289 1.00 82.81 324 VAL A N 1
ATOM 2593 C CA . VAL A 1 324 ? -1.951 0.917 3.782 1.00 82.81 324 VAL A CA 1
ATOM 2594 C C . VAL A 1 324 ? -1.463 2.270 3.273 1.00 82.81 324 VAL A C 1
ATOM 2596 O O . VAL A 1 324 ? -1.260 2.431 2.066 1.00 82.81 324 VAL A O 1
ATOM 2599 N N . GLU A 1 325 ? -1.300 3.235 4.175 1.00 79.12 325 GLU A N 1
ATOM 2600 C CA . GLU A 1 325 ? -0.819 4.583 3.848 1.00 79.12 325 GLU A CA 1
ATOM 2601 C C . GLU A 1 325 ? 0.710 4.646 3.831 1.00 79.12 325 GLU A C 1
ATOM 2603 O O . GLU A 1 325 ? 1.286 5.269 2.939 1.00 79.12 325 GLU A O 1
ATOM 2608 N N . ASN A 1 326 ? 1.371 3.959 4.771 1.00 76.62 326 ASN A N 1
ATOM 2609 C CA . ASN A 1 326 ? 2.829 3.897 4.829 1.00 76.62 326 ASN A CA 1
ATOM 2610 C C . ASN A 1 326 ? 3.350 2.526 5.295 1.00 76.62 326 ASN A C 1
ATOM 2612 O O . ASN A 1 326 ? 2.729 1.825 6.096 1.00 76.62 326 ASN A O 1
ATOM 2616 N N . VAL A 1 327 ? 4.541 2.175 4.818 1.00 66.12 327 VAL A N 1
ATOM 2617 C CA . VAL A 1 327 ? 5.388 1.101 5.347 1.00 66.12 327 VAL A CA 1
ATOM 2618 C C . VAL A 1 327 ? 6.713 1.771 5.696 1.00 66.12 327 VAL A C 1
ATOM 2620 O O . VAL A 1 327 ? 7.422 2.187 4.775 1.00 66.12 327 VAL A O 1
ATOM 2623 N N . ALA A 1 328 ? 7.014 1.898 6.996 1.00 74.38 328 ALA A N 1
ATOM 2624 C CA . ALA A 1 328 ? 8.090 2.724 7.563 1.00 74.38 328 ALA A CA 1
ATOM 2625 C C . ALA A 1 328 ? 9.492 2.115 7.374 1.00 74.38 328 ALA A C 1
ATOM 2627 O O . ALA A 1 328 ? 10.260 1.883 8.305 1.00 74.38 328 ALA A O 1
ATOM 2628 N N . LEU A 1 329 ? 9.802 1.819 6.122 1.00 60.59 329 LEU A N 1
ATOM 2629 C CA . LEU A 1 329 ? 11.096 1.383 5.655 1.00 60.59 329 LEU A CA 1
ATOM 2630 C C . LEU A 1 329 ? 11.695 2.546 4.870 1.00 60.59 329 LEU A C 1
ATOM 2632 O O . LEU A 1 329 ? 11.169 2.859 3.807 1.00 60.59 329 LEU A O 1
ATOM 2636 N N . ASP A 1 330 ? 12.791 3.153 5.328 1.00 64.81 330 ASP A N 1
ATOM 2637 C CA . ASP A 1 330 ? 13.509 4.209 4.579 1.00 64.81 330 ASP A CA 1
ATOM 2638 C C . ASP A 1 330 ? 14.385 3.641 3.461 1.00 64.81 330 ASP A C 1
ATOM 2640 O O . ASP A 1 330 ? 15.534 4.011 3.229 1.00 64.81 330 ASP A O 1
ATOM 2644 N N . TRP A 1 331 ? 13.810 2.669 2.768 1.00 53.19 331 TRP A N 1
ATOM 2645 C CA . TRP A 1 331 ? 14.410 1.989 1.652 1.00 53.19 331 TRP A CA 1
ATOM 2646 C C . TRP A 1 331 ? 13.303 1.304 0.806 1.00 53.19 331 TRP A C 1
ATOM 2648 O O . TRP A 1 331 ? 12.260 0.923 1.346 1.00 53.19 331 TRP A O 1
ATOM 2658 N N . PRO A 1 332 ? 13.443 1.142 -0.522 1.00 40.50 332 PRO A N 1
ATOM 2659 C CA . PRO A 1 332 ? 14.416 1.829 -1.345 1.00 40.50 332 PRO A CA 1
ATOM 2660 C C . PRO A 1 332 ? 14.215 3.334 -1.125 1.00 40.50 332 PRO A C 1
ATOM 2662 O O . PRO A 1 332 ? 13.061 3.773 -1.084 1.00 40.50 332 PRO A O 1
ATOM 2665 N N . PRO A 1 333 ? 15.267 4.128 -0.891 1.00 50.06 333 PRO A N 1
ATOM 2666 C CA . PRO A 1 333 ? 15.168 5.559 -1.140 1.00 50.06 333 PRO A CA 1
ATOM 2667 C C . PRO A 1 333 ? 14.959 5.684 -2.682 1.00 50.06 333 PRO A C 1
ATOM 2669 O O . PRO A 1 333 ? 15.536 4.892 -3.396 1.00 50.06 333 PRO A O 1
ATOM 2672 N N . LYS A 1 334 ? 14.114 6.536 -3.292 1.00 45.34 334 LYS A N 1
ATOM 2673 C CA . LYS A 1 334 ? 13.621 6.451 -4.718 1.00 45.34 334 LYS A CA 1
ATOM 2674 C C . LYS A 1 334 ? 13.637 7.743 -5.627 1.00 45.34 334 LYS A C 1
ATOM 2676 O O . LYS A 1 334 ? 12.647 8.462 -5.597 1.00 45.34 334 LYS A O 1
ATOM 2681 N N . CYS A 1 335 ? 14.665 7.975 -6.491 1.00 32.41 335 CYS A N 1
ATOM 2682 C CA . CYS A 1 335 ? 14.940 9.080 -7.495 1.00 32.41 335 CYS A CA 1
ATOM 2683 C C . CYS A 1 335 ? 15.770 10.385 -7.112 1.00 32.41 335 CYS A C 1
ATOM 2685 O O . CYS A 1 335 ? 15.254 11.481 -7.280 1.00 32.41 335 CYS A O 1
ATOM 2687 N N . SER A 1 336 ? 17.005 10.325 -6.542 1.00 35.69 336 SER A N 1
ATOM 2688 C CA . SER A 1 336 ? 17.719 11.424 -5.802 1.00 35.69 336 SER A CA 1
ATOM 2689 C C . SER A 1 336 ? 18.151 12.581 -6.684 1.00 35.69 336 SER A C 1
ATOM 2691 O O . SER A 1 336 ? 18.754 12.295 -7.715 1.00 35.69 336 SER A O 1
ATOM 2693 N N . GLU A 1 337 ? 17.906 13.802 -6.191 1.00 33.19 337 GLU A N 1
ATOM 2694 C CA . GLU A 1 337 ? 18.047 15.088 -6.902 1.00 33.19 337 GLU A CA 1
ATOM 2695 C C . GLU A 1 337 ? 19.321 15.210 -7.747 1.00 33.19 337 GLU A C 1
ATOM 2697 O O . GLU A 1 337 ? 20.418 14.924 -7.210 1.00 33.19 337 GLU A O 1
#

Foldseek 3Di:
DDWFDALQAFQAFDDDPNDGPDPHHVVRVVVVLVCCLAPPDDDPDDDDLSVVSSPLSCVAFVFPDKDKDWLDGDGSRATADDPGTDIDIDGHPGPHDDCDPVSVVVQVVVQCVLQVLQQPDAQDWKKAWDAPVCPVPDPTDIDIWTFGHWHWADPGSQDTATDTDIDPPDPLQCLQPVRVVRMPPHSCVSRVDHDDPPDHDDFFADADDCRHVLQAFWKWKKKFKKFFPVFADVVLQVLQQPDAFDWKWAWDAPVCVVPDPTDIDIWTWGGWHWADDDRTIIMIITIIGHPDDLQCLAPVNVVRMPPHSCVRSVTHMHTPHMYGHDRPDCHRRPHRD

Sequence (337 aa):
RYNKYSRELPQTPWFVEGERKQSTSVQELLSAILNNTIKAQERKQSTSVQELLSAILNNTVKAQDLKFSSSGREDVDVRCLGVGRPFVIEFINPRHTLLTQTQVAVLESYNTAALDKLNELSEVSVEQKTPLRVLHRRPLATRTRIVHTITAVPIDLHYFKLYLTTQAGTYIKEFKHGDLGRTNPNLRQVIGVDLDIVALNVEVWKDVKYLKEGEEEKTKTYCALCLSTQGYNTAALDKLNELSEVSVEQKTPLRVLHRRPLATRTRIVHTITAVPIDLHYFKLYLTTQAGTYIKEFKHGDLGRTNPNLRQVIGVDLDIVALDVENVALDWPPKCSE

Radius of gyration: 24.62 Å; Cα contacts (8 Å, |Δi|>4): 649; chains: 1; bounding box: 54×57×62 Å

Organism: Petrolisthes cinctipes (NCBI:txid88211)

InterPro domains:
  IPR020103 Pseudouridine synthase, catalytic domain superfamily [SSF55120] (111-182)
  IPR020103 Pseudouridine synthase, catalytic domain superfamily [SSF55120] (209-299)
  IPR039894 tRNA pseudouridine synthase Pus10-like [PTHR21568] (207-331)
  IPR048741 Pus10-like, C-terminal [PF21238] (1-42)
  IPR048741 Pus10-like, C-terminal [PF21238] (108-203)
  IPR048741 Pus10-like, C-terminal [PF21238] (206-327)

Secondary structure (DSSP, 8-state):
-EEE--SS--SS--EETTEE-SS--HHHHHHHHHHTTTTTTS------HHHHHHHHHHHHT--SEEEEEESS---TT-EEEEEEE-EEEEEES-S-----HHHHHHHHHHHHHHHHHHHT-EEEEEEEE--HHHHTTS---EEEEEEEEEEEEESSSS-EEEEEEE-TT--HHHHTTTTTTTEES-HHHHHSS----S---------SSTTTHHHHSS-EEEEEEEE-TT---HHHHHHHHT-EEEEEEEEPPGGGGGGS---EEEEEEEEEEEEE-SSSEEEEEEEE-TT--HHHHHHTTTTTEES-HHHHHSS--EEEEEEEEEE----S--S--